Protein 3LW6 (pdb70)

Sequence (241 aa):
GASVHKMALLVPFRDRFEELLQFVPHMTAFLKRQGVAHHIFVLNQVDRFRFNRASLINVGFQFASDVYDYIAMHDVD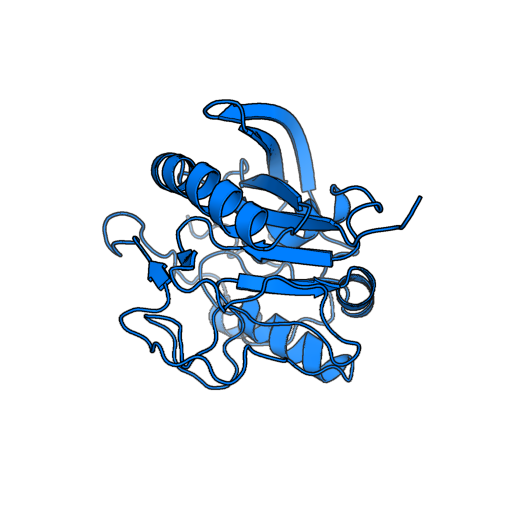LLPLNDNLLYEYPSSLGPLHIAGPKLHPKYHYDNFVGGILLVRREHFKQMNGMSNQYWGWGLEDDEFFVRIRDAGLQVTRPQNIKTGTNDTFSHIHNRYHRKRDTQKCFNQKEMTRKRDHKTGLDNVKYKILKVHEMLIDQVPVTILNILLDCDVNKTPWCDCS

Organism: Drosophila melanogaster (NCBI:txid7227)

Structure (mmCIF, N/CA/C/O backbone):
data_3LW6
#
_entry.id   3LW6
#
_cell.length_a   81.835
_cell.length_b   81.835
_cell.length_c   133.656
_cell.angle_alpha   90.00
_cell.angle_beta   90.00
_cell.angle_gamma   90.00
#
_symmetry.space_group_name_H-M   'P 43 21 2'
#
loop_
_entity.id
_entity.type
_entity.pdbx_description
1 polymer 'Beta-4-galactosyltransferase 7'
2 non-polymer "URIDINE-5'-DIPHOSPHATE"
3 non-polymer (4S)-2-METHYL-2,4-PENTANEDIOL
4 non-polymer 'MANGANESE (II) ION'
5 water water
#
loop_
_atom_site.group_PDB
_atom_site.id
_atom_site.type_symbol
_atom_site.label_atom_id
_atom_site.label_alt_id
_atom_site.label_comp_id
_atom_site.label_asym_id
_atom_site.label_entity_id
_atom_site.label_seq_id
_atom_site.pdbx_PDB_ins_code
_atom_site.Cartn_x
_atom_site.Cartn_y
_atom_site.Cartn_z
_atom_site.occupancy
_atom_site.B_iso_or_equiv
_atom_site.auth_seq_id
_atom_site.auth_comp_id
_atom_site.auth_asym_id
_atom_site.auth_atom_id
_atom_site.pdbx_PDB_model_num
ATOM 1 N N . GLY A 1 47 ? -8.998 3.064 25.143 1.00 51.80 71 GLY A N 1
ATOM 2 C CA . GLY A 1 47 ? -8.682 4.110 24.088 1.00 51.33 71 GLY A CA 1
ATOM 3 C C . GLY A 1 47 ? -7.827 5.259 24.648 1.00 50.99 71 GLY A C 1
ATOM 4 O O . GLY A 1 47 ? -8.146 6.449 24.451 1.00 50.62 71 GLY A O 1
ATOM 5 N N . ALA A 1 48 ? -6.753 4.907 25.367 1.00 49.76 72 ALA A N 1
ATOM 6 C CA . ALA A 1 48 ? -5.893 5.885 26.062 1.00 49.32 72 ALA A CA 1
ATOM 7 C C . ALA A 1 48 ? -5.329 6.973 25.112 1.00 48.62 72 ALA A C 1
ATOM 8 O O . ALA A 1 48 ? -4.976 6.659 23.977 1.00 47.67 72 ALA A O 1
ATOM 10 N N . SER A 1 49 ? -5.286 8.233 25.569 1.00 47.63 73 SER A N 1
ATOM 11 C CA . SER A 1 49 ? -4.603 9.331 24.837 1.00 45.62 73 SER A CA 1
ATOM 12 C C . SER A 1 49 ? -3.073 9.229 25.029 1.00 44.77 73 SER A C 1
ATOM 13 O O . SER A 1 49 ? -2.608 8.826 26.104 1.00 44.34 73 SER A O 1
ATOM 16 N N . VAL A 1 50 ? -2.287 9.630 24.025 1.00 42.30 74 VAL A N 1
ATOM 17 C CA . VAL A 1 50 ? -0.831 9.668 24.177 1.00 41.57 74 VAL A CA 1
ATOM 18 C C . VAL A 1 50 ? -0.370 11.066 23.711 1.00 38.49 74 VAL A C 1
ATOM 19 O O . VAL A 1 50 ? -1.019 11.670 22.860 1.00 38.58 74 VAL A O 1
ATOM 23 N N . HIS A 1 51 ? 0.687 11.596 24.315 1.00 35.32 75 HIS A N 1
ATOM 24 C CA . HIS A 1 51 ? 1.304 12.864 23.842 1.00 32.93 75 HIS A CA 1
ATOM 25 C C . HIS A 1 51 ? 1.899 12.656 22.452 1.00 31.83 75 HIS A C 1
ATOM 26 O O . HIS A 1 51 ? 2.265 11.502 22.108 1.00 32.62 75 HIS A O 1
ATOM 33 N N . LYS A 1 52 ? 1.955 13.730 21.646 1.00 29.67 76 LYS A N 1
ATOM 34 C CA . LYS A 1 52 ? 2.432 13.573 20.261 1.00 29.45 76 LYS A CA 1
ATOM 35 C C . LYS A 1 52 ? 3.347 14.794 20.016 1.00 28.07 76 LYS A C 1
ATOM 36 O O . LYS A 1 52 ? 2.967 15.894 20.278 1.00 27.95 76 LYS A O 1
ATOM 42 N N . MET A 1 53 ? 4.517 14.548 19.451 1.00 26.84 77 MET A N 1
ATOM 43 C CA . MET A 1 53 ? 5.562 15.557 19.374 1.00 25.79 77 MET A CA 1
ATOM 44 C C . MET A 1 53 ? 5.754 15.968 17.936 1.00 25.72 77 MET A C 1
ATOM 45 O O . MET A 1 53 ? 6.047 15.104 17.079 1.00 25.37 77 MET A O 1
ATOM 50 N N . ALA A 1 54 ? 5.674 17.275 17.665 1.00 25.49 78 ALA A N 1
ATOM 51 C CA . ALA A 1 54 ? 5.983 17.774 16.322 1.00 26.06 78 ALA A CA 1
ATOM 52 C C . ALA A 1 54 ? 7.480 18.115 16.356 1.00 25.02 78 ALA A C 1
ATOM 53 O O . ALA A 1 54 ? 7.919 18.996 17.080 1.00 23.76 78 ALA A O 1
ATOM 55 N N . LEU A 1 55 ? 8.254 17.350 15.599 1.00 24.46 79 LEU A N 1
ATOM 56 C CA . LEU A 1 55 ? 9.698 17.541 15.543 1.00 26.12 79 LEU A CA 1
ATOM 57 C C . LEU A 1 55 ? 9.941 18.616 14.453 1.00 24.95 79 LEU A C 1
ATOM 58 O O . LEU A 1 55 ? 9.717 18.360 13.275 1.00 26.80 79 LEU A O 1
ATOM 63 N N . LEU A 1 56 ? 10.314 19.828 14.851 1.00 23.41 80 LEU A N 1
ATOM 64 C CA . LEU A 1 56 ? 10.403 20.965 13.953 1.00 24.01 80 LEU A CA 1
ATOM 65 C C . LEU A 1 56 ? 11.884 21.163 13.585 1.00 24.69 80 LEU A C 1
ATOM 66 O O . LEU A 1 56 ? 12.662 21.578 14.443 1.00 26.51 80 LEU A O 1
ATOM 71 N N . VAL A 1 57 ? 12.217 20.958 12.303 1.00 24.43 81 VAL A N 1
ATOM 72 C CA . VAL A 1 57 ? 13.616 20.922 11.889 1.00 23.74 81 VAL A CA 1
ATOM 73 C C . VAL A 1 57 ? 13.878 22.092 10.935 1.00 23.76 81 VAL A C 1
ATOM 74 O O . VAL A 1 57 ? 13.511 22.047 9.760 1.00 23.47 81 VAL A O 1
ATOM 78 N N . PRO A 1 58 ? 14.501 23.144 11.432 1.00 24.01 82 PRO A N 1
ATOM 79 C CA . PRO A 1 58 ? 14.906 24.286 10.594 1.00 25.00 82 PRO A CA 1
ATOM 80 C C . PRO A 1 58 ? 15.860 23.781 9.525 1.00 24.39 82 PRO A C 1
ATOM 81 O O . PRO A 1 58 ? 16.699 22.903 9.809 1.00 23.02 82 PRO A O 1
ATOM 85 N N . PHE A 1 59 ? 15.655 24.226 8.271 1.00 24.02 83 PHE A N 1
ATOM 86 C CA . PHE A 1 59 ? 16.327 23.554 7.153 1.00 22.28 83 PHE A CA 1
ATOM 87 C C . PHE A 1 59 ? 16.584 24.475 5.989 1.00 24.74 83 PHE A C 1
ATOM 88 O O . PHE A 1 59 ? 15.649 25.138 5.499 1.00 23.64 83 PHE A O 1
ATOM 96 N N . ARG A 1 60 ? 17.835 24.460 5.514 1.00 23.28 84 ARG A N 1
ATOM 97 C CA . ARG A 1 60 ? 18.141 24.991 4.187 1.00 23.71 84 ARG A CA 1
ATOM 98 C C . ARG A 1 60 ? 19.493 24.375 3.800 1.00 23.74 84 ARG A C 1
ATOM 99 O O . ARG A 1 60 ? 20.499 24.496 4.576 1.00 23.32 84 ARG A O 1
ATOM 107 N N . ASP A 1 61 ? 19.490 23.770 2.618 1.00 23.88 85 ASP A N 1
ATOM 108 C CA . ASP A 1 61 ? 20.716 23.109 2.077 1.00 26.17 85 ASP A CA 1
ATOM 109 C C . ASP A 1 61 ? 21.385 22.093 3.069 1.00 25.57 85 ASP A C 1
ATOM 110 O O . ASP A 1 61 ? 22.590 22.183 3.310 1.00 24.41 85 ASP A O 1
ATOM 115 N N . ARG A 1 62 ? 20.624 21.147 3.611 1.00 25.88 86 ARG A N 1
ATOM 116 C CA . ARG A 1 62 ? 21.156 20.179 4.579 1.00 25.12 86 ARG A CA 1
ATOM 117 C C . ARG A 1 62 ? 20.626 18.813 4.210 1.00 24.46 86 ARG A C 1
ATOM 118 O O . ARG A 1 62 ? 20.366 17.965 5.067 1.00 25.27 86 ARG A O 1
ATOM 126 N N . PHE A 1 63 ? 20.482 18.557 2.908 1.00 27.39 87 PHE A N 1
ATOM 127 C CA . PHE A 1 63 ? 19.865 17.299 2.515 1.00 27.51 87 PHE A CA 1
ATOM 128 C C . PHE A 1 63 ? 20.692 16.109 3.003 1.00 26.73 87 PHE A C 1
ATOM 129 O O . PHE A 1 63 ? 20.127 15.141 3.527 1.00 26.29 87 PHE A O 1
ATOM 137 N N . GLU A 1 64 ? 22.016 16.135 2.807 1.00 27.57 88 GLU A N 1
ATOM 138 C CA . GLU A 1 64 ? 22.838 15.026 3.300 1.00 28.75 88 GLU A CA 1
ATOM 139 C C . GLU A 1 64 ? 22.650 14.725 4.809 1.00 27.79 88 GLU A C 1
ATOM 140 O O . GLU A 1 64 ? 22.543 13.546 5.220 1.00 27.06 88 GLU A O 1
ATOM 146 N N . GLU A 1 65 ? 22.606 15.796 5.623 1.00 26.23 89 GLU A N 1
ATOM 147 C CA . GLU A 1 65 ? 22.293 15.707 7.060 1.00 25.60 89 GLU A CA 1
ATOM 148 C C . GLU A 1 65 ? 20.925 15.119 7.275 1.00 25.13 89 GLU A C 1
ATOM 149 O O . GLU A 1 65 ? 20.755 14.277 8.180 1.00 24.25 89 GLU A O 1
ATOM 155 N N . LEU A 1 66 ? 19.935 15.605 6.507 1.00 24.67 90 LEU A N 1
ATOM 156 C CA . LEU A 1 66 ? 18.565 15.085 6.628 1.00 25.36 90 LEU A CA 1
ATOM 157 C C . LEU A 1 66 ? 18.452 13.585 6.424 1.00 26.68 90 LEU A C 1
ATOM 158 O O . LEU A 1 66 ? 17.695 12.893 7.126 1.00 25.23 90 LEU A O 1
ATOM 163 N N . LEU A 1 67 ? 19.216 13.050 5.471 1.00 25.14 91 LEU A N 1
ATOM 164 C CA . LEU A 1 67 ? 19.181 11.616 5.214 1.00 27.63 91 LEU A CA 1
ATOM 165 C C . LEU A 1 67 ? 19.712 10.779 6.368 1.00 27.64 91 LEU A C 1
ATOM 166 O O . LEU A 1 67 ? 19.333 9.624 6.510 1.00 29.28 91 LEU A O 1
ATOM 171 N N . GLN A 1 68 ? 20.596 11.352 7.164 1.00 27.60 92 GLN A N 1
ATOM 172 C CA . GLN A 1 68 ? 21.063 10.699 8.382 1.00 28.11 92 GLN A CA 1
ATOM 173 C C . GLN A 1 68 ? 20.083 10.921 9.502 1.00 27.08 92 GLN A C 1
ATOM 174 O O . GLN A 1 68 ? 19.813 10.017 10.309 1.00 26.01 92 GLN A O 1
ATOM 180 N N . PHE A 1 69 ? 19.584 12.148 9.560 1.00 25.77 93 PHE A N 1
ATOM 181 C CA . PHE A 1 69 ? 18.625 12.519 10.657 1.00 26.51 93 PHE A CA 1
ATOM 182 C C . PHE A 1 69 ? 17.385 11.655 10.713 1.00 26.69 93 PHE A C 1
ATOM 183 O O . PHE A 1 69 ? 17.011 11.162 11.803 1.00 27.79 93 PHE A O 1
ATOM 191 N N . VAL A 1 70 ? 16.684 11.492 9.589 1.00 25.61 94 VAL A N 1
ATOM 192 C CA . VAL A 1 70 ? 15.385 10.826 9.614 1.00 27.06 94 VAL A CA 1
ATOM 193 C C . VAL A 1 70 ? 15.406 9.380 10.147 1.00 27.90 94 VAL A C 1
ATOM 194 O O . VAL A 1 70 ? 14.687 9.064 11.119 1.00 26.94 94 VAL A O 1
ATOM 198 N N . PRO A 1 71 ? 16.305 8.531 9.601 1.00 27.42 95 PRO A N 1
ATOM 199 C CA . PRO A 1 71 ? 16.315 7.156 10.161 1.00 28.53 95 PRO A CA 1
ATOM 200 C C . PRO A 1 71 ? 16.821 7.134 11.572 1.00 27.98 95 PRO A C 1
ATOM 201 O O . PRO A 1 71 ? 16.336 6.302 12.348 1.00 29.19 95 PRO A O 1
ATOM 205 N N . HIS A 1 72 ? 17.783 7.987 11.917 1.00 27.70 96 HIS A N 1
ATOM 206 C CA . HIS A 1 72 ? 18.334 7.958 13.257 1.00 27.90 96 HIS A CA 1
ATOM 207 C C . HIS A 1 72 ? 17.222 8.301 14.283 1.00 28.25 96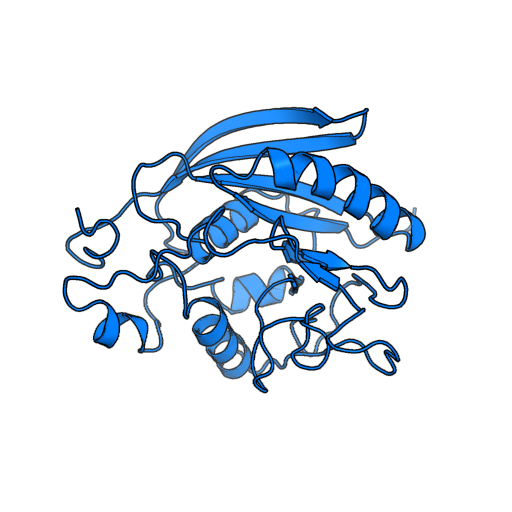 HIS A C 1
ATOM 208 O O . HIS A 1 72 ? 17.009 7.579 15.294 1.00 29.24 96 HIS A O 1
ATOM 215 N N . MET A 1 73 ? 16.560 9.436 14.050 1.00 26.68 97 MET A N 1
ATOM 216 C CA . MET A 1 73 ? 15.536 9.906 14.998 1.00 26.04 97 MET A CA 1
ATOM 217 C C . MET A 1 73 ? 14.341 9.016 15.055 1.00 27.00 97 MET A C 1
ATOM 218 O O . MET A 1 73 ? 13.777 8.859 16.150 1.00 27.71 97 MET A O 1
ATOM 223 N N . THR A 1 74 ? 13.939 8.454 13.908 1.00 26.63 98 THR A N 1
ATOM 224 C CA . THR A 1 74 ? 12.765 7.572 13.874 1.00 28.66 98 THR A CA 1
ATOM 225 C C . THR A 1 74 ? 13.044 6.351 14.773 1.00 29.18 98 THR A C 1
ATOM 226 O O . THR A 1 74 ? 12.194 5.961 15.612 1.00 29.65 98 THR A O 1
ATOM 230 N N . ALA A 1 75 ? 14.221 5.747 14.613 1.00 29.80 99 ALA A N 1
ATOM 231 C CA . ALA A 1 75 ? 14.569 4.542 15.432 1.00 31.10 99 ALA A CA 1
ATOM 232 C C . ALA A 1 75 ? 14.712 4.901 16.901 1.00 32.36 99 ALA A C 1
ATOM 233 O O . ALA A 1 75 ? 14.210 4.177 17.780 1.00 33.17 99 ALA A O 1
ATOM 235 N N . PHE A 1 76 ? 15.398 6.000 17.181 1.00 30.16 100 PHE A N 1
ATOM 236 C CA . PHE A 1 76 ? 15.665 6.456 18.556 1.00 29.59 100 PHE A CA 1
ATOM 237 C C . PHE A 1 76 ? 14.342 6.710 19.300 1.00 29.34 100 PHE A C 1
ATOM 238 O O . PHE A 1 76 ? 14.163 6.314 20.459 1.00 29.45 100 PHE A O 1
ATOM 246 N N . LEU A 1 77 ? 13.432 7.414 18.642 1.00 28.86 101 LEU A N 1
ATOM 247 C CA . LEU A 1 77 ? 12.148 7.761 19.290 1.00 27.63 101 LEU A CA 1
ATOM 248 C C . LEU A 1 77 ? 11.247 6.534 19.415 1.00 29.65 101 LEU A C 1
ATOM 249 O O . LEU A 1 77 ? 10.535 6.387 20.404 1.00 29.27 101 LEU A O 1
ATOM 254 N N . LYS A 1 78 ? 11.293 5.639 18.431 1.00 31.58 102 LYS A N 1
ATOM 255 C CA . LYS A 1 78 ? 10.474 4.427 18.497 1.00 34.22 102 LYS A CA 1
ATOM 256 C C . LYS A 1 78 ? 10.871 3.602 19.696 1.00 34.32 102 LYS A C 1
ATOM 257 O O . LYS A 1 78 ? 9.973 2.999 20.341 1.00 34.61 102 LYS A O 1
ATOM 263 N N . ARG A 1 79 ? 12.165 3.552 20.004 1.00 33.72 103 ARG A N 1
ATOM 264 C CA . ARG A 1 79 ? 12.645 2.792 21.156 1.00 35.52 103 ARG A CA 1
ATOM 265 C C . ARG A 1 79 ? 12.092 3.297 22.493 1.00 37.33 103 ARG A C 1
ATOM 266 O O . ARG A 1 79 ? 11.962 2.520 23.473 1.00 35.68 103 ARG A O 1
ATOM 274 N N . GLN A 1 80 ? 11.808 4.599 22.560 1.00 35.05 104 GLN A N 1
ATOM 275 C CA . GLN A 1 80 ? 11.242 5.113 23.799 1.00 35.47 104 GLN A CA 1
ATOM 276 C C . GLN A 1 80 ? 9.743 5.372 23.697 1.00 34.26 104 GLN A C 1
ATOM 277 O O . GLN A 1 80 ? 9.156 5.938 24.602 1.00 35.65 104 GLN A O 1
ATOM 283 N N . GLY A 1 81 ? 9.130 4.966 22.606 1.00 33.43 105 GLY A N 1
ATOM 284 C CA . GLY A 1 81 ? 7.661 4.946 22.466 1.00 34.68 105 GLY A CA 1
ATOM 285 C C . GLY A 1 81 ? 7.083 6.333 22.251 1.00 33.76 105 GLY A C 1
ATOM 286 O O . GLY A 1 81 ? 5.917 6.600 22.577 1.00 33.85 105 GLY A O 1
ATOM 287 N N . VAL A 1 82 ? 7.898 7.253 21.732 1.00 31.10 106 VAL A N 1
ATOM 288 C CA . VAL A 1 82 ? 7.417 8.644 21.535 1.00 30.46 106 VAL A CA 1
ATOM 289 C C . VAL A 1 82 ? 6.762 8.797 20.169 1.00 30.79 106 VAL A C 1
ATOM 290 O O . VAL A 1 82 ? 7.411 8.606 19.105 1.00 30.22 106 VAL A O 1
ATOM 294 N N . ALA A 1 83 ? 5.490 9.170 20.176 1.00 28.71 107 ALA A N 1
ATOM 295 C CA . ALA A 1 83 ? 4.747 9.301 18.956 1.00 29.34 107 ALA A CA 1
ATOM 296 C C . ALA A 1 83 ? 5.101 10.705 18.421 1.00 29.15 107 ALA A C 1
ATOM 297 O O . ALA A 1 83 ? 5.192 11.636 19.208 1.00 27.67 107 ALA A O 1
ATOM 299 N N . HIS A 1 84 ? 5.332 10.851 17.109 1.00 27.22 108 HIS A N 1
ATOM 300 C CA . HIS A 1 84 ? 5.881 12.110 16.636 1.00 27.33 108 HIS A CA 1
ATOM 301 C C . HIS A 1 84 ? 5.775 12.144 15.105 1.00 27.65 108 HIS A C 1
ATOM 302 O O . HIS A 1 84 ? 5.458 11.120 14.448 1.00 27.09 108 HIS A O 1
ATOM 309 N N . HIS A 1 85 ? 6.063 13.306 14.546 1.00 26.58 109 HIS A N 1
ATOM 310 C CA . HIS A 1 85 ? 6.166 13.446 13.106 1.00 25.21 109 HIS A CA 1
ATOM 311 C C . HIS A 1 85 ? 7.211 14.517 12.830 1.00 25.28 109 HIS A C 1
ATOM 312 O O . HIS A 1 85 ? 7.285 15.515 13.540 1.00 24.72 109 HIS A O 1
ATOM 319 N N . ILE A 1 86 ? 8.023 14.292 11.792 1.00 25.29 110 ILE A N 1
ATOM 320 C CA . ILE A 1 86 ? 9.076 15.254 11.423 1.00 23.83 110 ILE A CA 1
ATOM 321 C C . ILE A 1 86 ? 8.589 16.246 10.357 1.00 23.96 110 ILE A C 1
ATOM 322 O O . ILE A 1 86 ? 8.052 15.841 9.274 1.00 24.54 110 ILE A O 1
ATOM 327 N N . PHE A 1 87 ? 8.721 17.545 10.670 1.00 23.77 111 PHE A N 1
ATOM 328 C CA . PHE A 1 87 ? 8.413 18.645 9.748 1.00 22.24 111 PHE A CA 1
ATOM 329 C C . PHE A 1 87 ? 9.695 19.372 9.420 1.00 23.34 111 PHE A C 1
ATOM 330 O O . PHE A 1 87 ? 10.348 19.989 10.311 1.00 23.39 111 PHE A O 1
ATOM 338 N N . VAL A 1 88 ? 10.084 19.257 8.162 1.00 23.43 112 VAL A N 1
ATOM 339 C CA . VAL A 1 88 ? 11.271 19.951 7.668 1.00 23.20 112 VAL A CA 1
ATOM 340 C C . VAL A 1 88 ? 10.863 21.332 7.206 1.00 22.92 112 VAL A C 1
ATOM 341 O O . VAL A 1 88 ? 9.938 21.507 6.376 1.00 23.12 112 VAL A O 1
ATOM 345 N N . LEU A 1 89 ? 11.506 22.349 7.793 1.00 23.36 113 LEU A N 1
ATOM 346 C CA . LEU A 1 89 ? 11.024 23.716 7.636 1.00 22.37 113 LEU A CA 1
ATOM 347 C C . LEU A 1 89 ? 12.009 24.382 6.672 1.00 24.02 113 LEU A C 1
ATOM 348 O O . LEU A 1 89 ? 12.988 24.959 7.068 1.00 23.94 113 LEU A O 1
ATOM 353 N N . ASN A 1 90 ? 11.702 24.277 5.394 1.00 23.40 114 ASN A N 1
ATOM 354 C CA . ASN A 1 90 ? 12.717 24.527 4.320 1.00 23.99 114 ASN A CA 1
ATOM 355 C C . ASN A 1 90 ? 12.588 25.974 3.932 1.00 24.39 114 ASN A C 1
ATOM 356 O O . ASN A 1 90 ? 11.542 26.408 3.317 1.00 25.35 114 ASN A O 1
ATOM 361 N N . GLN A 1 91 ? 13.588 26.778 4.270 1.00 23.58 115 GLN A N 1
ATOM 362 C CA . GLN A 1 91 ? 13.523 28.231 3.998 1.00 24.41 115 GLN A CA 1
ATOM 363 C C . GLN A 1 91 ? 13.837 28.513 2.528 1.00 25.28 115 GLN A C 1
ATOM 364 O O . GLN A 1 91 ? 15.016 28.301 2.100 1.00 24.54 115 GLN A O 1
ATOM 370 N N . VAL A 1 92 ? 12.817 28.916 1.756 1.00 24.40 116 VAL A N 1
ATOM 371 C CA . VAL A 1 92 ? 13.053 29.054 0.278 1.00 25.16 116 VAL A CA 1
ATOM 372 C C . VAL A 1 92 ? 13.099 30.488 -0.198 1.00 26.89 116 VAL A C 1
ATOM 373 O O . VAL A 1 92 ? 13.351 30.729 -1.378 1.00 25.93 116 VAL A O 1
ATOM 377 N N . ASP A 1 93 ? 12.890 31.482 0.689 1.00 25.48 117 ASP A N 1
ATOM 378 C CA . ASP A 1 93 ? 13.233 32.844 0.307 1.00 26.86 117 ASP A CA 1
ATOM 379 C C . ASP A 1 93 ? 14.752 32.948 0.168 1.00 28.53 117 ASP A C 1
ATOM 380 O O . ASP A 1 93 ? 15.499 32.000 0.510 1.00 28.70 117 ASP A O 1
ATOM 385 N N . ARG A 1 94 ? 15.214 34.115 -0.269 1.00 28.31 118 ARG A N 1
ATOM 386 C CA . ARG A 1 94 ? 16.608 34.326 -0.452 1.00 29.81 118 ARG A CA 1
ATOM 387 C C . ARG A 1 94 ? 17.231 35.109 0.661 1.00 28.42 118 ARG A C 1
ATOM 388 O O . ARG A 1 94 ? 18.373 35.488 0.554 1.00 28.98 118 ARG A O 1
ATOM 396 N N . PHE A 1 95 ? 16.529 35.311 1.768 1.00 25.69 119 PHE A N 1
ATOM 397 C CA . PHE A 1 95 ? 17.170 36.032 2.875 1.00 25.43 119 PHE A CA 1
ATOM 398 C C . PHE A 1 95 ? 18.068 35.117 3.700 1.00 25.06 119 PHE A C 1
ATOM 399 O O . PHE A 1 95 ? 18.054 33.916 3.480 1.00 25.31 119 PHE A O 1
ATOM 407 N N . ARG A 1 96 ? 18.813 35.710 4.625 1.00 23.47 120 ARG A N 1
ATOM 408 C CA . ARG A 1 96 ? 19.637 34.918 5.566 1.00 24.06 120 ARG A CA 1
ATOM 409 C C . ARG A 1 96 ? 18.799 33.944 6.371 1.00 24.39 120 ARG A C 1
ATOM 410 O O . ARG A 1 96 ? 17.594 34.162 6.617 1.00 25.03 120 ARG A O 1
ATOM 418 N N . PHE A 1 97 ? 19.459 32.889 6.835 1.00 22.74 121 PHE A N 1
ATOM 419 C CA . PHE A 1 97 ? 18.742 31.833 7.502 1.00 22.03 121 PHE A CA 1
ATOM 420 C C . PHE A 1 97 ? 18.149 32.337 8.840 1.00 22.26 121 PHE A C 1
ATOM 421 O O . PHE A 1 97 ? 18.877 32.910 9.671 1.00 23.41 121 PHE A O 1
ATOM 429 N N . ASN A 1 98 ? 16.864 32.053 9.076 1.00 22.00 122 ASN A N 1
ATOM 430 C CA . ASN A 1 98 ? 16.207 32.562 10.291 1.00 21.35 122 ASN A CA 1
ATOM 431 C C . ASN A 1 98 ? 15.564 31.372 10.997 1.00 22.69 122 ASN A C 1
ATOM 432 O O . ASN A 1 98 ? 14.392 31.033 10.798 1.00 21.93 122 ASN A O 1
ATOM 437 N N . ARG A 1 99 ? 16.371 30.679 11.785 1.00 21.87 123 ARG A N 1
ATOM 438 C CA . ARG A 1 99 ? 15.928 29.517 12.514 1.00 21.71 123 ARG A CA 1
ATOM 439 C C . ARG A 1 99 ? 14.656 29.772 13.333 1.00 21.43 123 ARG A C 1
ATOM 440 O O . ARG A 1 99 ? 13.709 28.936 13.300 1.00 22.05 123 ARG A O 1
ATOM 448 N N . ALA A 1 100 ? 14.654 30.851 14.075 1.00 20.72 124 ALA A N 1
ATOM 449 C CA . ALA A 1 100 ? 13.493 31.151 15.002 1.00 23.30 124 ALA A CA 1
ATOM 450 C C . ALA A 1 100 ? 12.188 31.385 14.254 1.00 22.55 124 ALA A C 1
ATOM 451 O O . ALA A 1 100 ? 11.142 30.847 14.633 1.00 22.57 124 ALA A O 1
ATOM 453 N N . SER A 1 101 ? 12.207 32.165 13.168 1.00 22.07 125 SER A N 1
ATOM 454 C CA . SER A 1 101 ? 10.964 32.355 12.425 1.00 21.56 125 SER A CA 1
ATOM 455 C C . SER A 1 101 ? 10.477 31.081 11.749 1.00 20.27 125 SER A C 1
ATOM 456 O O . SER A 1 101 ? 9.257 30.865 11.679 1.00 23.63 125 SER A O 1
ATOM 459 N N . LEU A 1 102 ? 11.399 30.202 11.254 1.00 21.05 126 LEU A N 1
ATOM 460 C CA . LEU A 1 102 ? 10.991 28.950 10.709 1.00 21.96 126 LEU A CA 1
ATOM 461 C C . LEU A 1 102 ? 10.255 28.137 11.777 1.00 20.96 126 LEU A C 1
ATOM 462 O O . LEU A 1 102 ? 9.235 27.452 11.489 1.00 21.54 126 LEU A O 1
ATOM 467 N N . ILE A 1 103 ? 10.800 28.170 12.990 1.00 21.75 127 ILE A N 1
ATOM 468 C CA . ILE A 1 103 ? 10.164 27.383 14.080 1.00 22.49 127 ILE A CA 1
ATOM 469 C C . ILE A 1 103 ? 8.763 27.964 14.357 1.00 22.58 127 ILE A C 1
ATOM 470 O O . ILE A 1 103 ? 7.814 27.202 14.500 1.00 22.33 127 ILE A O 1
ATOM 475 N N . ASN A 1 104 ? 8.630 29.294 14.399 1.00 23.57 128 ASN A N 1
ATOM 476 C CA . ASN A 1 104 ? 7.259 29.887 14.521 1.00 23.47 128 ASN A CA 1
ATOM 477 C C . ASN A 1 104 ? 6.312 29.367 13.429 1.00 24.71 128 ASN A C 1
ATOM 478 O O . ASN A 1 104 ? 5.192 28.968 13.727 1.00 24.68 128 ASN A O 1
ATOM 483 N N . VAL A 1 105 ? 6.805 29.303 12.164 1.00 22.42 129 VAL A N 1
ATOM 484 C CA . VAL A 1 105 ? 5.943 28.883 11.049 1.00 23.21 129 VAL A CA 1
ATOM 485 C C . VAL A 1 105 ? 5.565 27.421 11.237 1.00 23.13 129 VAL A C 1
ATOM 486 O O . VAL A 1 105 ? 4.407 27.066 11.067 1.00 23.06 129 VAL A O 1
ATOM 490 N N . GLY A 1 106 ? 6.542 26.575 11.568 1.00 22.75 130 GLY A N 1
ATOM 491 C CA . GLY A 1 106 ? 6.331 25.172 11.866 1.00 23.96 130 GLY A CA 1
ATOM 492 C C . GLY A 1 106 ? 5.293 24.951 12.942 1.00 24.86 130 GLY A C 1
ATOM 493 O O . GLY A 1 106 ? 4.442 24.078 12.790 1.00 25.28 130 GLY A O 1
ATOM 494 N N . PHE A 1 107 ? 5.397 25.747 14.006 1.00 23.40 131 PHE A N 1
ATOM 495 C CA . PHE A 1 107 ? 4.420 25.649 15.080 1.00 24.61 131 PHE A CA 1
ATOM 496 C C . PHE A 1 107 ? 2.973 25.959 14.590 1.00 25.25 131 PHE A C 1
ATOM 497 O O . PHE A 1 107 ? 2.007 25.205 14.933 1.00 26.01 131 PHE A O 1
ATOM 505 N N . GLN A 1 108 ? 2.843 27.031 13.820 1.00 25.61 132 GLN A N 1
ATOM 506 C CA . GLN A 1 108 ? 1.545 27.395 13.228 1.00 27.49 132 GLN A CA 1
ATOM 507 C C . GLN A 1 108 ? 0.991 26.303 12.361 1.00 27.85 132 GLN A C 1
ATOM 508 O O . GLN A 1 108 ? -0.201 26.018 12.422 1.00 26.00 132 GLN A O 1
ATOM 514 N N . PHE A 1 109 ? 1.838 25.732 11.502 1.00 26.37 133 PHE A N 1
ATOM 515 C CA . PHE A 1 109 ? 1.369 24.704 10.592 1.00 26.62 133 PHE A CA 1
ATOM 516 C C . PHE A 1 109 ? 0.950 23.429 11.287 1.00 27.11 133 PHE A C 1
ATOM 517 O O . PHE A 1 109 ? -0.095 22.839 10.921 1.00 25.26 133 PHE A O 1
ATOM 525 N N . ALA A 1 110 ? 1.759 22.953 12.238 1.00 26.95 134 ALA A N 1
ATOM 526 C CA . ALA A 1 110 ? 1.508 21.650 12.853 1.00 29.05 134 ALA A CA 1
ATOM 527 C C . ALA A 1 110 ? 0.097 21.588 13.506 1.00 31.06 134 ALA A C 1
ATOM 528 O O . ALA A 1 110 ? -0.327 22.532 14.169 1.00 30.67 134 ALA A O 1
ATOM 530 N N . SER A 1 111 ? -0.565 20.449 13.321 1.00 32.72 135 SER A N 1
ATOM 531 C CA . SER A 1 111 ? -1.947 20.254 13.826 1.00 35.15 135 SER A CA 1
ATOM 532 C C . SER A 1 111 ? -1.949 20.325 15.370 1.00 34.78 135 SER A C 1
ATOM 533 O O . SER A 1 111 ? -0.915 20.046 16.026 1.00 31.25 135 SER A O 1
ATOM 536 N N . ASP A 1 112 ? -3.106 20.730 15.922 1.00 34.59 136 ASP A N 1
ATOM 537 C CA . ASP A 1 112 ? -3.287 20.836 17.366 1.00 36.81 136 ASP A CA 1
ATOM 538 C C . ASP A 1 112 ? -3.120 19.462 18.025 1.00 34.75 136 ASP A C 1
ATOM 539 O O . ASP A 1 112 ? -2.942 19.375 19.240 1.00 35.42 136 ASP A O 1
ATOM 544 N N . VAL A 1 113 ? -3.145 18.371 17.249 1.00 32.84 137 VAL A N 1
ATOM 545 C CA . VAL A 1 113 ? -2.957 17.049 17.847 1.00 33.32 137 VAL A CA 1
ATOM 546 C C . VAL A 1 113 ? -1.560 16.914 18.498 1.00 32.10 137 VAL A C 1
ATOM 547 O O . VAL A 1 113 ? -1.339 16.124 19.437 1.00 31.85 137 VAL A O 1
ATOM 551 N N . TYR A 1 114 ? -0.592 17.702 18.001 1.00 29.32 138 TYR A N 1
ATOM 552 C CA . TYR A 1 114 ? 0.743 17.668 18.563 1.00 28.17 138 TYR A CA 1
ATOM 553 C C . TYR A 1 114 ? 0.730 18.605 19.758 1.00 27.76 138 TYR A C 1
ATOM 554 O O . TYR A 1 114 ? 0.557 19.802 19.585 1.00 29.69 138 TYR A O 1
ATOM 563 N N . ASP A 1 115 ? 0.875 18.040 20.954 1.00 28.40 139 ASP A N 1
ATOM 564 C CA . ASP A 1 115 ? 0.741 18.842 22.178 1.00 27.54 139 ASP A CA 1
ATOM 565 C C . ASP A 1 115 ? 2.089 19.330 22.686 1.00 25.18 139 ASP A C 1
ATOM 566 O O . ASP A 1 115 ? 2.166 20.085 23.658 1.00 25.08 139 ASP A O 1
ATOM 571 N N . TYR A 1 116 ? 3.158 18.954 21.997 1.00 24.08 140 TYR A N 1
ATOM 572 C CA . TYR A 1 116 ? 4.448 19.623 22.330 1.00 23.21 140 TYR A CA 1
ATOM 573 C C . TYR A 1 116 ? 5.330 19.552 21.068 1.00 23.40 140 TYR A C 1
ATOM 574 O O . TYR A 1 116 ? 5.065 18.737 20.171 1.00 25.39 140 TYR A O 1
ATOM 583 N N . ILE A 1 117 ? 6.236 20.487 20.997 1.00 23.40 141 ILE A N 1
ATOM 584 C CA . ILE A 1 117 ? 7.181 20.578 19.887 1.00 24.13 141 ILE A CA 1
ATOM 585 C C . ILE A 1 117 ? 8.581 20.257 20.354 1.00 24.93 141 ILE A C 1
ATOM 586 O O . ILE A 1 117 ? 8.968 20.411 21.546 1.00 24.86 141 ILE A O 1
ATOM 591 N N . ALA A 1 118 ? 9.406 19.804 19.394 1.00 24.46 142 ALA A N 1
ATOM 592 C CA . ALA A 1 118 ? 10.826 19.712 19.636 1.00 23.70 142 ALA A CA 1
ATOM 593 C C . ALA A 1 118 ? 11.497 20.596 18.544 1.00 23.85 142 ALA A C 1
ATOM 594 O O . ALA A 1 118 ? 11.407 20.260 17.382 1.00 25.74 142 ALA A O 1
ATOM 596 N N . MET A 1 119 ? 12.101 21.706 18.930 1.00 22.55 143 MET A N 1
ATOM 597 C CA . MET A 1 119 ? 12.914 22.568 18.039 1.00 24.18 143 MET A CA 1
ATOM 598 C C . MET A 1 119 ? 14.168 21.758 17.856 1.00 24.17 143 MET A C 1
ATOM 599 O O . MET A 1 119 ? 14.866 21.562 18.849 1.00 25.47 143 MET A O 1
ATOM 604 N N . HIS A 1 120 ? 14.501 21.284 16.650 1.00 22.35 144 HIS A N 1
ATOM 605 C CA . HIS A 1 120 ? 15.553 20.276 16.602 1.00 22.04 144 HIS A CA 1
ATOM 606 C C . HIS A 1 120 ? 16.527 20.562 15.421 1.00 24.17 144 HIS A C 1
ATOM 607 O O . HIS A 1 120 ? 16.129 20.481 14.266 1.00 24.72 144 HIS A O 1
ATOM 614 N N . ASP A 1 121 ? 17.779 20.837 15.720 1.00 22.13 145 ASP A N 1
ATOM 615 C CA . ASP A 1 121 ? 18.774 20.955 14.643 1.00 23.63 145 ASP A CA 1
ATOM 616 C C . ASP A 1 121 ? 18.889 19.677 13.874 1.00 23.84 145 ASP A C 1
ATOM 617 O O . ASP A 1 121 ? 18.883 18.600 14.438 1.00 24.28 145 ASP A O 1
ATOM 622 N N . VAL A 1 122 ? 19.130 19.795 12.561 1.00 24.00 146 VAL A N 1
ATOM 623 C CA . VAL A 1 122 ? 19.109 18.575 11.709 1.00 24.15 146 VAL A CA 1
ATOM 624 C C . VAL A 1 122 ? 20.431 17.782 11.864 1.00 24.09 146 VAL A C 1
ATOM 625 O O . VAL A 1 122 ? 20.502 16.650 11.402 1.00 25.01 146 VAL A O 1
ATOM 629 N N . ASP A 1 123 ? 21.449 18.391 12.481 1.00 25.03 147 ASP A N 1
ATOM 630 C CA . ASP A 1 123 ? 22.812 17.812 12.461 1.00 25.91 147 ASP A CA 1
ATOM 631 C C . ASP A 1 123 ? 23.210 17.288 13.849 1.00 26.15 147 ASP A C 1
ATOM 632 O O . ASP A 1 123 ? 24.359 16.971 14.087 1.00 25.61 147 ASP A O 1
ATOM 637 N N . LEU A 1 124 ? 22.252 17.219 14.780 1.00 23.85 148 LEU A N 1
ATOM 638 C CA . LEU A 1 124 ? 22.634 16.939 16.165 1.00 24.75 148 LEU A CA 1
ATOM 639 C C . LEU A 1 124 ? 21.871 15.690 16.629 1.00 26.85 148 LEU A C 1
ATOM 640 O O . LEU A 1 124 ? 20.647 15.732 16.793 1.00 27.12 148 LEU A O 1
ATOM 645 N N . LEU A 1 125 ? 22.543 14.541 16.789 1.00 27.01 149 LEU A N 1
ATOM 646 C CA . LEU A 1 125 ? 21.795 13.265 16.930 1.00 26.95 149 LEU A CA 1
ATOM 647 C C . LEU A 1 125 ? 22.124 12.702 18.311 1.00 27.48 149 LEU A C 1
ATOM 648 O O . LEU A 1 125 ? 23.288 12.660 18.650 1.00 26.54 149 LEU A O 1
ATOM 653 N N . PRO A 1 126 ? 21.100 12.315 19.086 1.00 27.51 150 PRO A N 1
ATOM 654 C CA . PRO A 1 126 ? 21.322 11.805 20.449 1.00 28.59 150 PRO A CA 1
ATOM 655 C C . PRO A 1 126 ? 21.913 10.395 20.377 1.00 28.52 150 PRO A C 1
ATOM 656 O O . PRO A 1 126 ? 21.451 9.618 19.581 1.00 27.67 150 PRO A O 1
ATOM 660 N N . LEU A 1 127 ? 22.977 10.139 21.129 1.00 31.53 151 LEU A N 1
ATOM 661 C CA . LEU A 1 127 ? 23.608 8.805 21.179 1.00 33.24 151 LEU A CA 1
ATOM 662 C C . LEU A 1 127 ? 23.304 8.038 22.466 1.00 35.28 151 LEU A C 1
ATOM 663 O O . LEU A 1 127 ? 23.751 6.890 22.601 1.00 36.47 151 LEU A O 1
ATOM 668 N N . ASN A 1 128 ? 22.545 8.656 23.372 1.00 33.99 152 ASN A N 1
ATOM 669 C CA . ASN A 1 128 ? 22.256 8.090 24.694 1.00 34.63 152 ASN A CA 1
ATOM 670 C C . ASN A 1 128 ? 20.742 7.929 24.837 1.00 35.32 152 ASN A C 1
ATOM 671 O O . ASN A 1 128 ? 20.027 8.954 24.882 1.00 34.21 152 ASN A O 1
ATOM 676 N N . ASP A 1 129 ? 20.253 6.672 24.928 1.00 34.77 153 ASP A N 1
ATOM 677 C CA . ASP A 1 129 ? 18.813 6.394 25.100 1.00 35.22 153 ASP A CA 1
ATOM 678 C C . ASP A 1 129 ? 18.173 6.949 26.363 1.00 35.33 153 ASP A C 1
ATOM 679 O O . ASP A 1 129 ? 16.959 7.017 26.402 1.00 34.01 153 ASP A O 1
ATOM 684 N N . ASN A 1 130 ? 18.969 7.350 27.370 1.00 34.67 154 ASN A N 1
ATOM 685 C CA . ASN A 1 130 ? 18.413 7.966 28.584 1.00 36.13 154 ASN A CA 1
ATOM 686 C C . ASN A 1 130 ? 18.025 9.446 28.398 1.00 35.38 154 ASN A C 1
ATOM 687 O O . ASN A 1 130 ? 17.432 10.049 29.284 1.00 34.97 154 ASN A O 1
ATOM 692 N N . LEU A 1 131 ? 18.309 10.006 27.205 1.00 33.76 155 LEU A N 1
ATOM 693 C CA . LEU A 1 131 ? 17.786 11.324 26.822 1.00 32.84 155 LEU A CA 1
ATOM 694 C C . LEU A 1 131 ? 16.336 11.163 26.415 1.00 32.27 155 LEU A C 1
ATOM 695 O O . LEU A 1 131 ? 16.037 10.731 25.306 1.00 31.44 155 LEU A O 1
ATOM 700 N N . LEU A 1 132 ? 15.426 11.427 27.346 1.00 31.12 156 LEU A N 1
ATOM 701 C CA . LEU A 1 132 ? 14.036 11.118 27.089 1.00 28.80 156 LEU A CA 1
ATOM 702 C C . LEU A 1 132 ? 13.367 12.323 26.471 1.00 27.43 156 LEU A C 1
ATOM 703 O O . LEU A 1 132 ? 13.315 13.371 27.135 1.00 27.31 156 LEU A O 1
ATOM 708 N N . TYR A 1 133 ? 12.790 12.149 25.265 1.00 26.66 157 TYR A N 1
ATOM 709 C CA . TYR A 1 133 ? 12.046 13.216 24.559 1.00 25.96 157 TYR A CA 1
ATOM 710 C C . TYR A 1 133 ? 10.608 13.268 24.995 1.00 26.61 157 TYR A C 1
ATOM 711 O O . TYR A 1 133 ? 9.693 13.086 24.195 1.00 27.42 157 TYR A O 1
ATOM 720 N N . GLU A 1 134 ? 10.420 13.472 26.294 1.00 28.18 158 GLU A N 1
ATOM 721 C CA . GLU A 1 134 ? 9.103 13.264 26.864 1.00 28.70 158 GLU A CA 1
ATOM 722 C C . GLU A 1 134 ? 8.348 14.589 26.907 1.00 27.94 158 GLU A C 1
ATOM 723 O O . GLU A 1 134 ? 8.917 15.704 26.750 1.00 26.28 158 GLU A O 1
ATOM 729 N N . TYR A 1 135 ? 7.050 14.477 27.119 1.00 28.58 159 TYR A N 1
ATOM 730 C CA . TYR A 1 135 ? 6.210 15.659 27.307 1.00 27.87 159 TYR A CA 1
ATOM 731 C C . TYR A 1 135 ? 6.775 16.467 28.466 1.00 26.58 159 TYR A C 1
ATOM 732 O O . TYR A 1 135 ? 6.994 15.892 29.562 1.00 27.01 159 TYR A O 1
ATOM 741 N N . PRO A 1 136 ? 7.051 17.787 28.264 1.00 24.31 160 PRO A N 1
ATOM 742 C CA . PRO A 1 136 ? 7.678 18.562 29.362 1.00 25.47 160 PRO A CA 1
ATOM 743 C C . PRO A 1 136 ? 6.735 18.714 30.595 1.00 26.85 160 PRO A C 1
ATOM 744 O O . PRO A 1 136 ? 5.515 18.655 30.447 1.00 26.38 160 PRO A O 1
ATOM 748 N N . SER A 1 137 ? 7.315 18.862 31.755 1.00 27.25 161 SER A N 1
ATOM 749 C CA . SER A 1 137 ? 6.518 19.138 33.000 1.00 27.13 161 SER A CA 1
ATOM 750 C C . SER A 1 137 ? 5.915 20.548 33.044 1.00 26.40 161 SER A C 1
ATOM 751 O O . SER A 1 137 ? 6.200 21.393 32.187 1.00 26.04 161 SER A O 1
ATOM 754 N N . SER A 1 138 ? 5.151 20.872 34.104 1.00 24.08 162 SER A N 1
ATOM 755 C CA . SER A 1 138 ? 4.582 22.198 34.205 1.00 24.65 162 SER A CA 1
ATOM 756 C C . SER A 1 138 ? 5.612 23.324 34.396 1.00 24.00 162 SER A C 1
ATOM 757 O O . SER A 1 138 ? 5.274 24.534 34.256 1.00 25.62 162 SER A O 1
ATOM 760 N N . LEU A 1 139 ? 6.823 22.943 34.800 1.00 25.11 163 LEU A N 1
ATOM 761 C CA . LEU A 1 139 ? 7.867 23.909 35.017 1.00 24.99 163 LEU A CA 1
ATOM 762 C C . LEU A 1 139 ? 8.271 24.701 33.803 1.00 27.02 163 LEU A C 1
ATOM 763 O O . LEU A 1 139 ? 8.694 25.852 33.939 1.00 25.50 163 LEU A O 1
ATOM 768 N N . GLY A 1 140 ? 8.223 24.066 32.627 1.00 25.43 164 GLY A N 1
ATOM 769 C CA . GLY A 1 140 ? 8.611 24.794 31.399 1.00 26.13 164 GLY A CA 1
ATOM 770 C C . GLY A 1 140 ? 9.294 23.826 30.430 1.00 24.84 164 GLY A C 1
ATOM 771 O O . GLY A 1 140 ? 9.133 22.572 30.511 1.00 25.31 164 GLY A O 1
ATOM 772 N N . PRO A 1 141 ? 10.084 24.404 29.511 1.00 23.63 165 PRO A N 1
ATOM 773 C CA . PRO A 1 141 ? 10.686 23.596 28.456 1.00 24.24 165 PRO A CA 1
ATOM 774 C C . PRO A 1 141 ? 11.698 22.587 28.963 1.00 24.61 165 PRO A C 1
ATOM 775 O O . PRO A 1 141 ? 12.329 22.827 30.014 1.00 26.73 165 PRO A O 1
ATOM 779 N N . LEU A 1 142 ? 11.854 21.496 28.213 1.00 25.03 166 LEU A N 1
ATOM 780 C CA . LEU A 1 142 ? 12.794 20.434 28.522 1.00 26.07 166 LEU A CA 1
ATOM 781 C C . LEU A 1 142 ? 13.921 20.560 27.495 1.00 25.13 166 LEU A C 1
ATOM 782 O O . LEU A 1 142 ? 13.682 20.390 26.276 1.00 25.90 166 LEU A O 1
ATOM 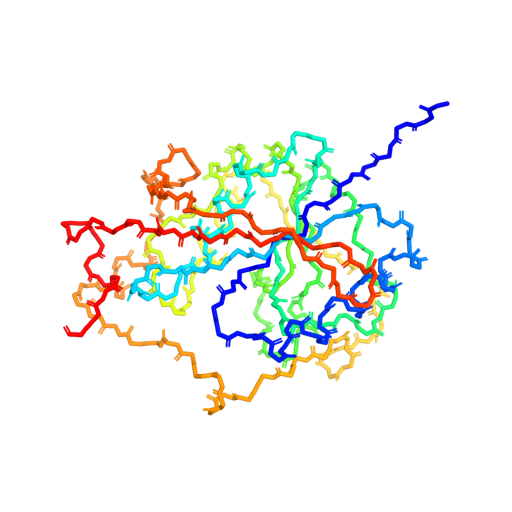787 N N . HIS A 1 143 ? 15.107 20.873 27.973 1.00 24.57 167 HIS A N 1
ATOM 788 C CA . HIS A 1 143 ? 16.241 21.094 27.068 1.00 25.80 167 HIS A CA 1
ATOM 789 C C . HIS A 1 143 ? 17.077 19.848 27.025 1.00 25.49 167 HIS A C 1
ATOM 790 O O . HIS A 1 143 ? 17.722 19.499 28.020 1.00 27.41 167 HIS A O 1
ATOM 797 N N . ILE A 1 144 ? 17.011 19.135 25.899 1.00 25.01 168 ILE A N 1
ATOM 798 C CA . ILE A 1 144 ? 17.744 17.854 25.703 1.00 25.75 168 ILE A CA 1
ATOM 799 C C . ILE A 1 144 ? 19.255 18.045 25.544 1.00 27.55 168 ILE A C 1
ATOM 800 O O . ILE A 1 144 ? 20.041 17.255 26.158 1.00 29.47 168 ILE A O 1
ATOM 805 N N . ALA A 1 145 ? 19.670 19.106 24.832 1.00 26.81 169 ALA A N 1
ATOM 806 C CA . ALA A 1 145 ? 21.107 19.351 24.500 1.00 27.81 169 ALA A CA 1
ATOM 807 C C . ALA A 1 145 ? 21.799 20.253 25.482 1.00 28.05 169 ALA A C 1
ATOM 808 O O . ALA A 1 145 ? 22.361 21.288 25.106 1.00 27.50 169 ALA A O 1
ATOM 810 N N . GLY A 1 146 ? 21.702 19.883 26.760 1.00 28.79 170 GLY A N 1
ATOM 811 C CA . GLY A 1 146 ? 22.244 20.700 27.852 1.00 30.28 170 GLY A CA 1
ATOM 812 C C . GLY A 1 146 ? 23.718 21.024 27.763 1.00 29.79 170 GLY A C 1
ATOM 813 O O . GLY A 1 146 ? 24.476 20.312 27.065 1.00 28.60 170 GLY A O 1
ATOM 814 N N . PRO A 1 147 ? 24.123 22.140 28.381 1.00 30.95 171 PRO A N 1
ATOM 815 C CA . PRO A 1 147 ? 25.515 22.617 28.264 1.00 32.25 171 PRO A CA 1
ATOM 816 C C . PRO A 1 147 ? 26.567 21.672 28.853 1.00 32.47 171 PRO A C 1
ATOM 817 O O . PRO A 1 147 ? 27.758 21.782 28.509 1.00 31.95 171 PRO A O 1
ATOM 821 N N . LYS A 1 148 ? 26.129 20.727 29.673 1.00 33.52 172 LYS A N 1
ATOM 822 C CA . LYS A 1 148 ? 27.042 19.615 30.112 1.00 34.95 172 LYS A CA 1
ATOM 823 C C . LYS A 1 148 ? 27.147 18.470 29.111 1.00 35.52 172 LYS A C 1
ATOM 824 O O . LYS A 1 148 ? 27.974 17.543 29.290 1.00 34.40 172 LYS A O 1
ATOM 830 N N . LEU A 1 149 ? 26.325 18.512 28.048 1.00 33.05 173 LEU A N 1
ATOM 831 C CA . LEU A 1 149 ? 26.159 17.369 27.139 1.00 32.22 173 LEU A CA 1
ATOM 832 C C . LEU A 1 149 ? 26.455 17.738 25.688 1.00 32.72 173 LEU A C 1
ATOM 833 O O . LEU A 1 149 ? 26.908 16.900 24.901 1.00 32.04 173 LEU A O 1
ATOM 838 N N . HIS A 1 150 ? 26.179 18.991 25.347 1.00 32.42 174 HIS A N 1
ATOM 839 C CA . HIS A 1 150 ? 26.477 19.492 24.023 1.00 32.59 174 HIS A CA 1
ATOM 840 C C . HIS A 1 150 ? 27.987 19.517 23.703 1.00 32.98 174 HIS A C 1
ATOM 841 O O . HIS A 1 150 ? 28.808 19.964 24.514 1.00 34.03 174 HIS A O 1
ATOM 848 N N . PRO A 1 151 ? 28.360 19.092 22.491 1.00 34.08 175 PRO A N 1
ATOM 849 C CA . PRO A 1 151 ? 29.803 19.019 22.192 1.00 36.18 175 PRO A CA 1
ATOM 850 C C . PRO A 1 151 ? 30.496 20.352 22.037 1.00 36.65 175 PRO A C 1
ATOM 851 O O . PRO A 1 151 ? 31.723 20.414 22.076 1.00 38.27 175 PRO A O 1
ATOM 855 N N . LYS A 1 152 ? 29.749 21.442 21.868 1.00 35.53 176 LYS A N 1
ATOM 856 C CA . LYS A 1 152 ? 30.378 22.717 21.554 1.00 33.90 176 LYS A CA 1
ATOM 857 C C . LYS A 1 152 ? 30.015 23.832 22.500 1.00 33.80 176 LYS A C 1
ATOM 858 O O . LYS A 1 152 ? 30.860 24.677 22.839 1.00 33.59 176 LYS A O 1
ATOM 864 N N . TYR A 1 153 ? 28.746 23.903 22.903 1.00 31.21 177 TYR A N 1
ATOM 865 C CA . TYR A 1 153 ? 28.294 25.021 23.713 1.00 31.24 177 TYR A CA 1
ATOM 866 C C . TYR A 1 153 ? 28.035 24.651 25.163 1.00 32.62 177 TYR A C 1
ATOM 867 O O . TYR A 1 153 ? 27.258 23.763 25.434 1.00 32.46 177 TYR A O 1
ATOM 876 N N . HIS A 1 154 ? 28.664 25.381 26.089 1.00 33.35 178 HIS A N 1
ATOM 877 C CA . HIS A 1 154 ? 28.816 24.880 27.462 1.00 33.01 178 HIS A CA 1
ATOM 878 C C . HIS A 1 154 ? 28.409 25.929 28.478 1.00 34.14 178 HIS A C 1
ATOM 879 O O . HIS A 1 154 ? 28.575 25.718 29.682 1.00 34.08 178 HIS A O 1
ATOM 886 N N . TYR A 1 155 ? 27.800 27.029 28.030 1.00 32.48 179 TYR A N 1
ATOM 887 C CA . TYR A 1 155 ? 27.413 28.053 28.954 1.00 34.12 179 TYR A CA 1
ATOM 888 C C . TYR A 1 155 ? 26.071 27.793 29.627 1.00 35.54 179 TYR A C 1
ATOM 889 O O . TYR A 1 155 ? 25.184 27.123 29.092 1.00 34.18 179 TYR A O 1
ATOM 898 N N . ASP A 1 156 ? 25.925 28.296 30.852 1.00 36.71 180 ASP A N 1
ATOM 899 C CA . ASP A 1 156 ? 24.846 27.837 31.724 1.00 37.95 180 ASP A CA 1
ATOM 900 C C . ASP A 1 156 ? 23.435 27.893 31.099 1.00 37.29 180 ASP A C 1
ATOM 901 O O . ASP A 1 156 ? 22.619 26.957 31.240 1.00 38.24 180 ASP A O 1
ATOM 906 N N . ASN A 1 157 ? 23.124 29.014 30.487 1.00 35.16 181 ASN A N 1
ATOM 907 C CA . ASN A 1 157 ? 21.759 29.156 30.036 1.00 34.14 181 ASN A CA 1
ATOM 908 C C . ASN A 1 157 ? 21.570 28.886 28.560 1.00 31.73 181 ASN A C 1
ATOM 909 O O . ASN A 1 157 ? 20.618 29.382 27.955 1.00 32.01 181 ASN A O 1
ATOM 914 N N . PHE A 1 158 ? 22.487 28.120 27.990 1.00 30.20 182 PHE A N 1
ATOM 915 C CA . PHE A 1 158 ? 22.329 27.686 26.610 1.00 28.48 182 PHE A CA 1
ATOM 916 C C . PHE A 1 158 ? 21.068 26.810 26.477 1.00 28.84 182 PHE A C 1
ATOM 917 O O . PHE A 1 158 ? 20.929 25.822 27.227 1.00 27.83 182 PHE A O 1
ATOM 925 N N . VAL A 1 159 ? 20.179 27.157 25.520 1.00 26.95 183 VAL A N 1
ATOM 926 C CA . VAL A 1 159 ? 18.978 26.394 25.231 1.00 26.96 183 VAL A CA 1
ATOM 927 C C . VAL A 1 159 ? 18.899 26.001 23.739 1.00 26.22 183 VAL A C 1
ATOM 928 O O . VAL A 1 159 ? 17.812 25.748 23.233 1.00 26.27 183 VAL A O 1
ATOM 932 N N . GLY A 1 160 ? 20.042 25.993 23.036 1.00 25.66 184 GLY A N 1
ATOM 933 C CA . GLY A 1 160 ? 20.027 25.615 21.621 1.00 26.50 184 GLY A CA 1
ATOM 934 C C . GLY A 1 160 ? 20.026 24.119 21.338 1.00 26.47 184 GLY A C 1
ATOM 935 O O . GLY A 1 160 ? 19.967 23.269 22.239 1.00 26.51 184 GLY A O 1
ATOM 936 N N . GLY A 1 161 ? 20.143 23.790 20.052 1.00 23.82 185 GLY A N 1
ATOM 937 C CA . GLY A 1 161 ? 20.210 22.397 19.635 1.00 23.72 185 GLY A CA 1
ATOM 938 C C . GLY A 1 161 ? 18.893 21.675 19.613 1.00 24.96 185 GLY A C 1
ATOM 939 O O . GLY A 1 161 ? 18.355 21.482 18.532 1.00 26.60 185 GLY A O 1
ATOM 940 N N . ILE A 1 162 ? 18.379 21.270 20.786 1.00 23.53 186 ILE A N 1
ATOM 941 C CA . ILE A 1 162 ? 17.180 20.441 20.870 1.00 23.77 186 ILE A CA 1
ATOM 942 C C . ILE A 1 162 ? 16.429 20.919 22.109 1.00 24.12 186 ILE A C 1
ATOM 943 O O . ILE A 1 162 ? 16.941 20.779 23.233 1.00 23.79 186 ILE A O 1
ATOM 948 N N . LEU A 1 163 ? 15.249 21.482 21.879 1.00 23.20 187 LEU A N 1
ATOM 949 C CA . LEU A 1 163 ? 14.501 22.082 23.005 1.00 23.48 187 LEU A CA 1
ATOM 950 C C . LEU A 1 163 ? 13.047 21.733 22.832 1.00 23.82 187 LEU A C 1
ATOM 951 O O . LEU A 1 163 ? 12.434 21.955 21.767 1.00 24.70 187 LEU A O 1
ATOM 956 N N . LEU A 1 164 ? 12.465 21.154 23.874 1.00 23.93 188 LEU A N 1
ATOM 957 C CA . LEU A 1 164 ? 11.117 20.616 23.767 1.00 23.38 188 LEU A CA 1
ATOM 958 C C . LEU A 1 164 ? 10.231 21.557 24.567 1.00 23.68 188 LEU A C 1
ATOM 959 O O . LEU A 1 164 ? 10.588 21.895 25.666 1.00 23.93 188 LEU A O 1
ATOM 964 N N . VAL A 1 165 ? 9.102 21.959 23.981 1.00 23.73 189 VAL A N 1
ATOM 965 C CA . VAL A 1 165 ? 8.204 22.951 24.589 1.00 22.49 189 VAL A CA 1
ATOM 966 C C . VAL A 1 165 ? 6.764 22.542 24.414 1.00 23.25 189 VAL A C 1
ATOM 967 O O . VAL A 1 165 ? 6.269 22.242 23.328 1.00 23.92 189 VAL A O 1
ATOM 971 N N . ARG A 1 166 ? 5.998 22.572 25.534 1.00 24.11 190 ARG A N 1
ATOM 972 C CA . ARG A 1 166 ? 4.609 22.348 25.343 1.00 23.00 190 ARG A CA 1
ATOM 973 C C . ARG A 1 166 ? 3.958 23.361 24.422 1.00 23.41 190 ARG A C 1
ATOM 974 O O . ARG A 1 166 ? 4.274 24.520 24.439 1.00 24.37 190 ARG A O 1
ATOM 982 N N . ARG A 1 167 ? 2.943 22.922 23.706 1.00 24.06 191 ARG A N 1
ATOM 983 C CA . ARG A 1 167 ? 2.141 23.862 22.921 1.00 26.09 191 ARG A CA 1
ATOM 984 C C . ARG A 1 167 ? 1.726 25.114 23.732 1.00 27.67 191 ARG A C 1
ATOM 985 O O . ARG A 1 167 ? 1.864 26.235 23.278 1.00 25.74 191 ARG A O 1
ATOM 993 N N . GLU A 1 168 ? 1.176 24.934 24.949 1.00 28.95 192 GLU A N 1
ATOM 994 C CA . GLU A 1 168 ? 0.644 26.094 25.632 1.00 29.58 192 GLU A CA 1
ATOM 995 C C . GLU A 1 168 ? 1.718 27.021 26.097 1.00 27.89 192 GLU A C 1
ATOM 996 O O . GLU A 1 168 ? 1.503 28.220 26.105 1.00 29.00 192 GLU A O 1
ATOM 1002 N N . HIS A 1 169 ? 2.886 26.469 26.488 1.00 26.67 193 HIS A N 1
ATOM 1003 C CA . HIS A 1 169 ? 3.988 27.331 26.910 1.00 25.05 193 HIS A CA 1
ATOM 1004 C C . HIS A 1 169 ? 4.487 28.169 25.734 1.00 24.90 193 HIS A C 1
ATOM 1005 O O . HIS A 1 169 ? 4.815 29.340 25.883 1.00 25.25 193 HIS A O 1
ATOM 1012 N N . PHE A 1 170 ? 4.612 27.522 24.576 1.00 24.66 194 PHE A N 1
ATOM 1013 C CA . PHE A 1 170 ? 5.119 28.213 23.371 1.00 25.09 194 PHE A CA 1
ATOM 1014 C C . PHE A 1 170 ? 4.153 29.365 23.015 1.00 26.19 194 PHE A C 1
ATOM 1015 O O . PHE A 1 170 ? 4.578 30.474 22.748 1.00 27.48 194 PHE A O 1
ATOM 1023 N N . LYS A 1 171 ? 2.852 29.096 23.051 1.00 27.19 195 LYS A N 1
ATOM 1024 C CA . LYS A 1 171 ? 1.846 30.133 22.762 1.00 29.49 195 LYS A CA 1
ATOM 1025 C C . LYS A 1 171 ? 1.880 31.262 23.815 1.00 30.08 195 LYS A C 1
ATOM 1026 O O . LYS A 1 171 ? 1.876 32.458 23.430 1.00 30.46 195 LYS A O 1
ATOM 1032 N N . GLN A 1 172 ? 2.006 30.931 25.109 1.00 31.10 196 GLN A N 1
ATOM 1033 C CA . GLN A 1 172 ? 2.131 31.950 26.204 1.00 31.94 196 GLN A CA 1
ATOM 1034 C C . GLN A 1 172 ? 3.316 32.867 26.026 1.00 32.17 196 GLN A C 1
ATOM 1035 O O . GLN A 1 172 ? 3.266 34.069 26.383 1.00 31.90 196 GLN A O 1
ATOM 1041 N N . MET A 1 173 ? 4.404 32.305 25.485 1.00 28.36 197 MET A N 1
ATOM 1042 C CA . MET A 1 173 ? 5.612 33.073 25.221 1.00 27.71 197 MET A CA 1
ATOM 1043 C C . MET A 1 173 ? 5.599 33.831 23.893 1.00 27.46 197 MET A C 1
ATOM 1044 O O . MET A 1 173 ? 6.530 34.533 23.612 1.00 29.66 197 MET A O 1
ATOM 1049 N N . ASN A 1 174 ? 4.540 33.691 23.122 1.00 27.03 198 ASN A N 1
ATOM 1050 C CA . ASN A 1 174 ? 4.417 34.248 21.784 1.00 26.30 198 ASN A CA 1
ATOM 1051 C C . ASN A 1 174 ? 5.544 33.697 20.929 1.00 25.35 198 ASN A C 1
ATOM 1052 O O . ASN A 1 174 ? 6.159 34.484 20.155 1.00 25.70 198 ASN A O 1
ATOM 1057 N N . GLY A 1 175 ? 5.817 32.403 21.105 1.00 25.30 199 GLY A N 1
ATOM 1058 C CA . GLY A 1 175 ? 6.937 31.741 20.306 1.00 25.21 199 GLY A CA 1
ATOM 1059 C C . GLY A 1 175 ? 8.283 32.455 20.385 1.00 23.96 199 GLY A C 1
ATOM 1060 O O . GLY A 1 175 ? 8.703 32.987 21.446 1.00 22.46 199 GLY A O 1
ATOM 1061 N N . MET A 1 176 ? 9.037 32.427 19.268 1.00 24.28 200 MET A N 1
ATOM 1062 C CA . MET A 1 176 ? 10.361 33.032 19.279 1.00 22.38 200 MET A CA 1
ATOM 1063 C C . MET A 1 176 ? 10.332 34.378 18.578 1.00 23.55 200 MET A C 1
ATOM 1064 O O . MET A 1 176 ? 9.424 34.666 17.808 1.00 25.23 200 MET A O 1
ATOM 1069 N N . SER A 1 177 ? 11.373 35.160 18.818 1.00 23.25 201 SER A N 1
ATOM 1070 C CA . SER A 1 177 ? 11.538 36.418 18.096 1.00 24.87 201 SER A CA 1
ATOM 1071 C C . SER A 1 177 ? 11.764 36.133 16.622 1.00 24.74 201 SER A C 1
ATOM 1072 O O . SER A 1 177 ? 12.348 35.091 16.274 1.00 25.35 201 SER A O 1
ATOM 1075 N N . ASN A 1 178 ? 11.312 37.071 15.777 1.00 23.59 202 ASN A N 1
ATOM 1076 C CA . ASN A 1 178 ? 11.541 37.031 14.326 1.00 24.45 202 ASN A CA 1
ATOM 1077 C C . ASN A 1 178 ? 12.764 37.845 13.874 1.00 23.99 202 ASN A C 1
ATOM 1078 O O . ASN A 1 178 ? 13.065 37.819 12.692 1.00 25.03 202 ASN A O 1
ATOM 1083 N N . GLN A 1 179 ? 13.446 38.543 14.774 1.00 24.28 203 GLN A N 1
ATOM 1084 C CA . GLN A 1 179 ? 14.496 39.522 14.353 1.00 25.40 203 GLN A CA 1
ATOM 1085 C C . GLN A 1 179 ? 15.876 38.915 14.077 1.00 25.12 203 GLN A C 1
ATOM 1086 O O . GLN A 1 179 ? 16.827 39.653 13.685 1.00 26.95 203 GLN A O 1
ATOM 1092 N N . TYR A 1 180 ? 16.037 37.596 14.287 1.00 24.60 204 TYR A N 1
ATOM 1093 C CA . TYR A 1 180 ? 17.362 36.961 14.185 1.00 25.05 204 TYR A CA 1
ATOM 1094 C C . TYR A 1 180 ? 17.575 36.360 12.830 1.00 25.20 204 TYR A C 1
ATOM 1095 O O . TYR A 1 180 ? 17.178 35.214 12.566 1.00 24.41 204 TYR A O 1
ATOM 1104 N N . TRP A 1 181 ? 18.236 37.117 11.954 1.00 23.82 205 TRP A N 1
ATOM 1105 C CA . TRP A 1 181 ? 18.585 36.635 10.633 1.00 24.25 205 TRP A CA 1
ATOM 1106 C C . TRP A 1 181 ? 20.076 36.371 10.652 1.00 24.82 205 TRP A C 1
ATOM 1107 O O . TRP A 1 181 ? 20.851 37.254 11.057 1.00 26.37 205 TRP A O 1
ATOM 1118 N N . GLY A 1 182 ? 20.488 35.193 10.199 1.00 26.30 206 GLY A N 1
ATOM 1119 C CA . GLY A 1 182 ? 21.876 34.765 10.380 1.00 26.91 206 GLY A CA 1
ATOM 1120 C C . GLY A 1 182 ? 22.060 34.086 11.726 1.00 26.73 206 GLY A C 1
ATOM 1121 O O . GLY A 1 182 ? 21.146 34.090 12.546 1.00 25.86 206 GLY A O 1
ATOM 1122 N N . TRP A 1 183 ? 23.237 33.491 11.905 1.00 26.44 207 TRP A N 1
ATOM 1123 C CA . TRP A 1 183 ? 23.558 32.719 13.117 1.00 25.57 207 TRP A CA 1
ATOM 1124 C C . TRP A 1 183 ? 23.561 33.601 14.364 1.00 25.61 207 TRP A C 1
ATOM 1125 O O . TRP A 1 183 ? 24.007 34.790 14.353 1.00 25.22 207 TRP A O 1
ATOM 1136 N N . GLY A 1 184 ? 23.014 33.041 15.456 1.00 25.92 208 GLY A N 1
ATOM 1137 C CA . GLY A 1 184 ? 23.298 33.527 16.809 1.00 24.63 208 GLY A CA 1
ATOM 1138 C C . GLY A 1 184 ? 22.101 34.156 17.497 1.00 26.07 208 GLY A C 1
ATOM 1139 O O . GLY A 1 184 ? 21.185 34.723 16.816 1.00 25.32 208 GLY A O 1
ATOM 1140 N N . LEU A 1 185 ? 22.077 33.999 18.835 1.00 24.90 209 LEU A N 1
ATOM 1141 C CA . LEU A 1 185 ? 21.275 34.836 19.739 1.00 25.12 209 LEU A CA 1
ATOM 1142 C C . LEU A 1 185 ? 19.783 34.543 19.860 1.00 25.51 209 LEU A C 1
ATOM 1143 O O . LEU A 1 185 ? 19.157 34.966 20.839 1.00 25.27 209 LEU A O 1
ATOM 1148 N N . GLU A 1 186 ? 19.206 33.850 18.887 1.00 24.61 210 GLU A N 1
ATOM 1149 C CA . GLU A 1 186 ? 17.724 33.672 18.922 1.00 24.16 210 GLU A CA 1
ATOM 1150 C C . GLU A 1 186 ? 17.318 32.777 20.085 1.00 24.30 210 GLU A C 1
ATOM 1151 O O . GLU A 1 186 ? 16.219 32.912 20.639 1.00 24.50 210 GLU A O 1
ATOM 1157 N N . ASP A 1 187 ? 18.188 31.837 20.405 1.00 23.34 211 ASP A N 1
ATOM 1158 C CA . ASP A 1 187 ? 17.943 30.896 21.482 1.00 25.94 211 ASP A CA 1
ATOM 1159 C C . ASP A 1 187 ? 18.148 31.585 22.832 1.00 26.67 211 ASP A C 1
ATOM 1160 O O . ASP A 1 187 ? 17.377 31.354 23.771 1.00 24.72 211 ASP A O 1
ATOM 1165 N N . ASP A 1 188 ? 19.181 32.418 22.930 1.00 25.78 212 ASP A N 1
ATOM 1166 C CA . ASP A 1 188 ? 19.364 33.216 24.146 1.00 27.31 212 ASP A CA 1
ATOM 1167 C C . ASP A 1 188 ? 18.211 34.181 24.416 1.00 26.95 212 ASP A C 1
ATOM 1168 O O . ASP A 1 188 ? 17.803 34.396 25.565 1.00 27.88 212 ASP A O 1
ATOM 1173 N N . GLU A 1 189 ? 17.670 34.790 23.356 1.00 25.50 213 GLU A N 1
ATOM 1174 C CA . GLU A 1 189 ? 16.483 35.644 23.568 1.00 24.47 213 GLU A CA 1
ATOM 1175 C C . GLU A 1 189 ? 15.285 34.806 24.055 1.00 24.77 213 GLU A C 1
ATOM 1176 O O . GLU A 1 189 ? 14.552 35.239 24.939 1.00 24.50 213 GLU A O 1
ATOM 1182 N N . PHE A 1 190 ? 15.102 33.617 23.476 1.00 24.75 214 PHE A N 1
ATOM 1183 C CA . PHE A 1 190 ? 14.018 32.717 23.878 1.00 24.18 214 PHE A CA 1
ATOM 1184 C C . PHE A 1 190 ? 14.204 32.334 25.368 1.00 26.32 214 PHE A C 1
ATOM 1185 O O . PHE A 1 190 ? 13.226 32.187 26.103 1.00 26.35 214 PHE A O 1
ATOM 1193 N N . PHE A 1 191 ? 15.433 32.169 25.827 1.00 26.14 215 PHE A N 1
ATOM 1194 C CA . PHE A 1 191 ? 15.671 31.887 27.265 1.00 26.63 215 PHE A CA 1
ATOM 1195 C C . PHE A 1 191 ? 15.072 32.975 28.141 1.00 27.00 215 PHE A C 1
ATOM 1196 O O . PHE A 1 191 ? 14.451 32.708 29.184 1.00 26.24 215 PHE A O 1
ATOM 1204 N N . VAL A 1 192 ? 15.270 34.222 27.743 1.00 25.85 216 VAL A N 1
ATOM 1205 C CA . VAL A 1 192 ? 14.646 35.336 28.487 1.00 26.39 216 VAL A CA 1
ATOM 1206 C C . VAL A 1 192 ? 13.137 35.278 28.434 1.00 26.78 216 VAL A C 1
ATOM 1207 O O . VAL A 1 192 ? 12.476 35.546 29.459 1.00 27.57 216 VAL A O 1
ATOM 1211 N N . ARG A 1 193 ? 12.571 34.932 27.272 1.00 26.95 217 ARG A N 1
ATOM 1212 C CA . ARG A 1 193 ? 11.146 34.725 27.156 1.00 25.56 217 ARG A CA 1
ATOM 1213 C C . ARG A 1 193 ? 10.676 33.665 28.161 1.00 26.58 217 ARG A C 1
ATOM 1214 O O . ARG A 1 193 ? 9.604 33.840 2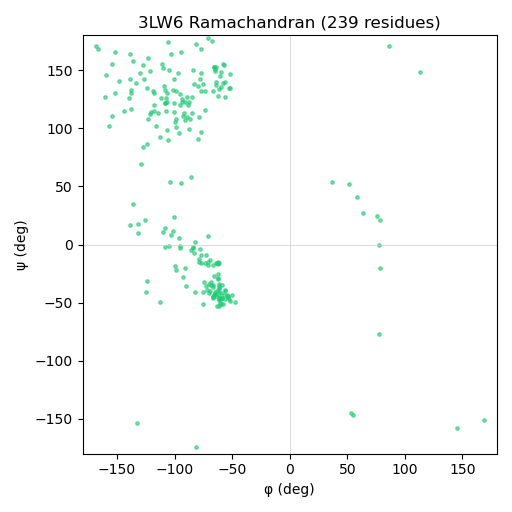8.767 1.00 26.61 217 ARG A O 1
ATOM 1222 N N . ILE A 1 194 ? 11.455 32.613 28.329 1.00 25.48 218 ILE A N 1
ATOM 1223 C CA . ILE A 1 194 ? 11.090 31.526 29.269 1.00 26.30 218 ILE A CA 1
ATOM 1224 C C . ILE A 1 194 ? 11.011 32.146 30.684 1.00 28.07 218 ILE A C 1
ATOM 1225 O O . ILE A 1 194 ? 9.982 31.992 31.363 1.00 27.27 218 ILE A O 1
ATOM 1230 N N . ARG A 1 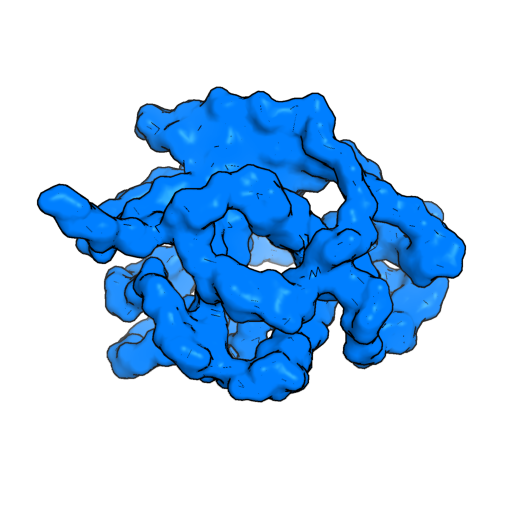195 ? 12.075 32.837 31.103 1.00 28.44 219 ARG A N 1
ATOM 1231 C CA . ARG A 1 195 ? 12.065 33.463 32.453 1.00 29.89 219 ARG A CA 1
ATOM 1232 C C . ARG A 1 195 ? 10.959 34.513 32.611 1.00 30.62 219 ARG A C 1
ATOM 1233 O O . ARG A 1 195 ? 10.294 34.600 33.666 1.00 29.42 219 ARG A O 1
ATOM 1241 N N . ASP A 1 196 ? 10.752 35.330 31.589 1.00 29.56 220 ASP A N 1
ATOM 1242 C CA . ASP A 1 196 ? 9.670 36.339 31.630 1.00 30.49 220 ASP A CA 1
ATOM 1243 C C . ASP A 1 196 ? 8.301 35.731 31.743 1.00 31.47 220 ASP A C 1
ATOM 1244 O O . ASP A 1 196 ? 7.426 36.387 32.293 1.00 30.85 220 ASP A O 1
ATOM 1249 N N . ALA A 1 197 ? 8.088 34.514 31.228 1.00 28.86 221 ALA A N 1
ATOM 1250 C CA . ALA A 1 197 ? 6.791 33.871 31.399 1.00 29.89 221 ALA A CA 1
ATOM 1251 C C . ALA A 1 197 ? 6.637 33.180 32.766 1.00 30.09 221 ALA A C 1
ATOM 1252 O O . ALA A 1 197 ? 5.625 32.496 33.007 1.00 30.39 221 ALA A O 1
ATOM 1254 N N . GLY A 1 198 ? 7.652 33.283 33.611 1.00 29.56 222 GLY A N 1
ATOM 1255 C CA . GLY A 1 198 ? 7.619 32.654 34.929 1.00 29.96 222 GLY A CA 1
ATOM 1256 C C . GLY A 1 198 ? 7.908 31.181 34.829 1.00 30.05 222 GLY A C 1
ATOM 1257 O O . GLY A 1 198 ? 7.565 30.438 35.733 1.00 28.81 222 GLY A O 1
ATOM 1258 N N . LEU A 1 199 ? 8.560 30.754 33.726 1.00 27.73 223 LEU A N 1
ATOM 1259 C CA . LEU A 1 199 ? 8.819 29.343 33.479 1.00 26.80 223 LEU A CA 1
ATOM 1260 C C . LEU A 1 199 ? 10.297 29.070 33.740 1.00 26.65 223 LEU A C 1
ATOM 1261 O O . LEU A 1 199 ? 11.062 30.009 33.959 1.00 25.94 223 LEU A O 1
ATOM 1266 N N . GLN A 1 200 ? 10.706 27.809 33.682 1.00 27.28 224 GLN A N 1
ATOM 1267 C CA . GLN A 1 200 ? 12.096 27.452 33.958 1.00 28.77 224 GLN A CA 1
ATOM 1268 C C . GLN A 1 200 ? 12.473 26.399 32.915 1.00 29.46 224 GLN A C 1
ATOM 1269 O O . GLN A 1 200 ? 11.600 25.785 32.323 1.00 30.66 224 GLN A O 1
ATOM 1275 N N . VAL A 1 201 ? 13.759 26.165 32.755 1.00 28.54 225 VAL A N 1
ATOM 1276 C CA . VAL A 1 201 ? 14.255 25.116 31.859 1.00 29.22 225 VAL A CA 1
ATOM 1277 C C . VAL A 1 201 ? 14.592 23.902 32.690 1.00 30.12 225 VAL A C 1
ATOM 1278 O O . VAL A 1 201 ? 15.295 24.064 33.741 1.00 30.98 225 VAL A O 1
ATOM 1282 N N . THR A 1 202 ? 14.134 22.724 32.260 1.00 28.83 226 THR A N 1
ATOM 1283 C CA . THR A 1 202 ? 14.520 21.456 32.905 1.00 29.63 226 THR A CA 1
ATOM 1284 C C . THR A 1 202 ? 15.430 20.673 31.953 1.00 30.40 226 THR A C 1
ATOM 1285 O O . THR A 1 202 ? 15.343 20.875 30.757 1.00 28.21 226 THR A O 1
ATOM 1289 N N . ARG A 1 203 ? 16.323 19.841 32.483 1.00 31.49 227 ARG A N 1
ATOM 1290 C CA . ARG A 1 203 ? 17.244 19.082 31.653 1.00 32.92 227 ARG A CA 1
ATOM 1291 C C . ARG A 1 203 ? 17.285 17.658 32.193 1.00 37.07 227 ARG A C 1
ATOM 1292 O O . ARG A 1 203 ? 16.972 17.465 33.353 1.00 36.83 227 ARG A O 1
ATOM 1300 N N . PRO A 1 204 ? 17.686 16.678 31.356 1.00 38.58 228 PRO A N 1
ATOM 1301 C CA . PRO A 1 204 ? 17.845 15.268 31.733 1.00 41.05 228 PRO A CA 1
ATOM 1302 C C . PRO A 1 204 ? 18.743 15.157 32.958 1.00 42.74 228 PRO A C 1
ATOM 1303 O O . PRO A 1 204 ? 19.784 15.825 33.046 1.00 40.73 228 PRO A O 1
ATOM 1307 N N . GLN A 1 205 ? 18.320 14.334 33.908 1.00 46.01 229 GLN A N 1
ATOM 1308 C CA . GLN A 1 205 ? 19.082 14.164 35.146 1.00 48.23 229 GLN A CA 1
ATOM 1309 C C . GLN A 1 205 ? 19.813 12.800 35.123 1.00 47.65 229 GLN A C 1
ATOM 1310 O O . GLN A 1 205 ? 19.384 11.844 34.439 1.00 47.08 229 GLN A O 1
ATOM 1316 N N . ASN A 1 206 ? 20.955 12.758 35.807 1.00 47.80 230 ASN A N 1
ATOM 1317 C CA . ASN A 1 206 ? 21.690 11.499 35.988 1.00 48.14 230 ASN A CA 1
ATOM 1318 C C . ASN A 1 206 ? 22.193 10.923 34.653 1.00 46.15 230 ASN A C 1
ATOM 1319 O O . ASN A 1 206 ? 22.382 9.715 34.512 1.00 45.30 230 ASN A O 1
ATOM 1324 N N . ILE A 1 207 ? 22.426 11.797 33.668 1.00 44.71 231 ILE A N 1
ATOM 1325 C CA . ILE A 1 207 ? 23.054 11.352 32.433 1.00 42.30 231 ILE A CA 1
ATOM 1326 C C . ILE A 1 207 ? 24.533 11.200 32.752 1.00 42.82 231 ILE A C 1
ATOM 1327 O O . ILE A 1 207 ? 25.154 12.122 33.300 1.00 41.98 231 ILE A O 1
ATOM 1332 N N . LYS A 1 208 ? 25.097 10.071 32.353 1.00 42.88 232 LYS A N 1
ATOM 1333 C CA . LYS A 1 208 ? 26.476 9.738 32.716 1.00 44.49 232 LYS A CA 1
ATOM 1334 C C . LYS A 1 208 ? 27.490 10.020 31.609 1.00 44.38 232 LYS A C 1
ATOM 1335 O O . LYS A 1 208 ? 28.686 10.116 31.866 1.00 44.58 232 LYS A O 1
ATOM 1341 N N . THR A 1 209 ? 27.015 10.147 30.368 1.00 43.78 233 THR A N 1
ATOM 1342 C CA . THR A 1 209 ? 27.872 10.570 29.255 1.00 42.48 233 THR A CA 1
ATOM 1343 C C . THR A 1 209 ? 28.093 12.112 29.347 1.00 42.44 233 THR A C 1
ATOM 1344 O O . THR A 1 209 ? 27.419 12.809 30.121 1.00 42.78 233 THR A O 1
ATOM 1348 N N . GLY A 1 210 ? 29.030 12.637 28.576 1.00 40.63 234 GLY A N 1
ATOM 1349 C CA . GLY A 1 210 ? 29.429 14.026 28.718 1.00 40.61 234 GLY A CA 1
ATOM 1350 C C . GLY A 1 210 ? 29.481 14.707 27.366 1.00 40.60 234 GLY A C 1
ATOM 1351 O O . GLY A 1 210 ? 28.798 14.278 26.417 1.00 41.50 234 GLY A O 1
ATOM 1352 N N . THR A 1 211 ? 30.306 15.731 27.252 1.00 40.80 235 THR A N 1
ATOM 1353 C CA . THR A 1 211 ? 30.328 16.545 26.030 1.00 40.53 235 THR A CA 1
ATOM 1354 C C . THR A 1 211 ? 30.939 15.831 24.819 1.00 41.75 235 THR A C 1
ATOM 1355 O O . THR A 1 211 ? 30.721 16.246 23.691 1.00 41.54 235 THR A O 1
ATOM 1359 N N . ASN A 1 212 ? 31.701 14.751 25.050 1.00 41.29 236 ASN A N 1
ATOM 1360 C CA . ASN A 1 212 ? 32.331 14.014 23.940 1.00 42.37 236 ASN A CA 1
ATOM 1361 C C . ASN A 1 212 ? 31.513 12.865 23.378 1.00 41.07 236 ASN A C 1
ATOM 1362 O O . ASN A 1 212 ? 31.752 12.443 22.246 1.00 40.56 236 ASN A O 1
ATOM 1367 N N . ASP A 1 213 ? 30.547 12.360 24.139 1.00 40.37 237 ASP A N 1
ATOM 1368 C CA . ASP A 1 213 ? 29.826 11.146 23.715 1.00 40.57 237 ASP A CA 1
ATOM 1369 C C . ASP A 1 213 ? 28.302 11.118 23.938 1.00 38.12 237 ASP A C 1
ATOM 1370 O O . ASP A 1 213 ? 27.684 10.062 23.860 1.00 38.69 237 ASP A O 1
ATOM 1375 N N . THR A 1 214 ? 27.670 12.268 24.174 1.00 35.09 238 THR A N 1
ATOM 1376 C CA . THR A 1 214 ? 26.206 12.271 24.285 1.00 33.24 238 THR A CA 1
ATOM 1377 C C . THR A 1 214 ? 25.497 12.496 22.923 1.00 31.67 238 THR A C 1
ATOM 1378 O O . THR A 1 214 ? 24.457 11.886 22.617 1.00 31.46 238 THR A O 1
ATOM 1382 N N . PHE A 1 215 ? 26.105 13.330 22.094 1.00 31.01 239 PHE A N 1
ATOM 1383 C CA . PHE A 1 215 ? 25.567 13.598 20.780 1.00 31.22 239 PHE A CA 1
ATOM 1384 C C . PHE A 1 215 ? 26.616 13.388 19.695 1.00 31.71 239 PHE A C 1
ATOM 1385 O O . PHE A 1 215 ? 27.795 13.615 19.928 1.00 32.77 239 PHE A O 1
ATOM 1393 N N . SER A 1 216 ? 26.143 13.092 18.496 1.00 30.00 240 SER A N 1
ATOM 1394 C CA . SER A 1 216 ? 26.942 13.266 17.294 1.00 31.26 240 SER A CA 1
ATOM 1395 C C . SER A 1 216 ? 26.548 14.652 16.752 1.00 31.83 240 SER A C 1
ATOM 1396 O O . SER A 1 216 ? 25.329 14.921 16.572 1.00 31.18 240 SER A O 1
ATOM 1399 N N . HIS A 1 217 ? 27.532 15.496 16.461 1.00 30.72 241 HIS A N 1
ATOM 1400 C CA . HIS A 1 217 ? 27.245 16.791 15.810 1.00 30.18 241 HIS A CA 1
ATOM 1401 C C . HIS A 1 217 ? 28.062 16.779 14.588 1.00 30.89 241 HIS A C 1
ATOM 1402 O O . HIS A 1 217 ? 29.188 17.224 14.615 1.00 31.28 241 HIS A O 1
ATOM 1409 N N . ILE A 1 218 ? 27.548 16.212 13.510 1.00 31.95 242 ILE A N 1
ATOM 1410 C CA . ILE A 1 218 ? 28.426 16.133 12.337 1.00 34.24 242 ILE A CA 1
ATOM 1411 C C . ILE A 1 218 ? 28.202 17.472 11.616 1.00 31.32 242 ILE A C 1
ATOM 1412 O O . ILE A 1 218 ? 27.233 17.672 10.893 1.00 30.63 242 ILE A O 1
ATOM 1417 N N . HIS A 1 219 ? 29.132 18.388 11.854 1.00 29.81 243 HIS A N 1
ATOM 1418 C CA . HIS A 1 219 ? 28.984 19.735 11.293 1.00 28.77 243 HIS A CA 1
ATOM 1419 C C . HIS A 1 219 ? 30.367 20.283 11.245 1.00 29.52 243 HIS A C 1
ATOM 1420 O O . HIS A 1 219 ? 30.956 20.689 12.288 1.00 29.18 243 HIS A O 1
ATOM 1427 N N . ASN A 1 220 ? 30.917 20.260 10.041 1.00 28.96 244 ASN A N 1
ATOM 1428 C CA . ASN A 1 220 ? 32.267 20.833 9.870 1.00 31.03 244 ASN A CA 1
ATOM 1429 C C . ASN A 1 220 ? 32.130 22.322 9.547 1.00 30.35 244 ASN A C 1
ATOM 1430 O O . ASN A 1 220 ? 31.403 22.677 8.622 1.00 30.15 244 ASN A O 1
ATOM 1435 N N . ARG A 1 221 ? 32.803 23.193 10.294 1.00 30.51 245 ARG A N 1
ATOM 1436 C CA . ARG A 1 221 ? 32.589 24.634 10.139 1.00 31.77 245 ARG A CA 1
ATOM 1437 C C . ARG A 1 221 ? 32.980 25.229 8.781 1.00 32.70 245 ARG A C 1
ATOM 1438 O O . ARG A 1 221 ? 32.575 26.359 8.481 1.00 31.31 245 ARG A O 1
ATOM 1446 N N 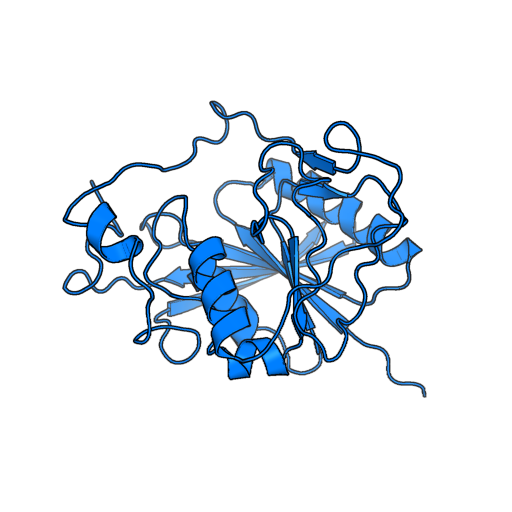. TYR A 1 222 ? 33.769 24.511 7.956 1.00 34.01 246 TYR A N 1
ATOM 1447 C CA . TYR A 1 222 ? 34.039 25.014 6.598 1.00 33.95 246 TYR A CA 1
ATOM 1448 C C . TYR A 1 222 ? 33.047 24.450 5.599 1.00 35.93 246 TYR A C 1
ATOM 1449 O O . TYR A 1 222 ? 32.734 25.116 4.597 1.00 36.02 246 TYR A O 1
ATOM 1458 N N . HIS A 1 223 ? 32.521 23.269 5.878 1.00 32.40 247 HIS A N 1
ATOM 1459 C CA . HIS A 1 223 ? 31.575 22.654 4.956 1.00 32.77 247 HIS A CA 1
ATOM 1460 C C . HIS A 1 223 ? 30.212 23.399 5.102 1.00 32.57 247 HIS A C 1
ATOM 1461 O O . HIS A 1 223 ? 29.619 23.842 4.110 1.00 33.02 247 HIS A O 1
ATOM 1468 N N . ARG A 1 224 ? 29.747 23.526 6.346 1.00 30.65 248 ARG A N 1
ATOM 1469 C CA . ARG A 1 224 ? 28.507 24.260 6.633 1.00 29.56 248 ARG A CA 1
ATOM 1470 C C . ARG A 1 224 ? 28.881 25.515 7.422 1.00 29.37 248 ARG A C 1
ATOM 1471 O O . ARG A 1 224 ? 28.974 25.498 8.635 1.00 29.50 248 ARG A O 1
ATOM 1479 N N . LYS A 1 225 ? 29.104 26.618 6.709 1.00 29.03 249 LYS A N 1
ATOM 1480 C CA . LYS A 1 225 ? 29.609 27.835 7.318 1.00 30.61 249 LYS A CA 1
ATOM 1481 C C . LYS A 1 225 ? 28.509 28.533 8.103 1.00 30.43 249 LYS A C 1
ATOM 1482 O O . LYS A 1 225 ? 27.360 28.607 7.639 1.00 31.51 249 LYS A O 1
ATOM 1488 N N . ARG A 1 226 ? 28.846 29.029 9.274 1.00 27.73 250 ARG A N 1
ATOM 1489 C CA . ARG A 1 226 ? 27.885 29.743 10.111 1.00 27.59 250 ARG A CA 1
ATOM 1490 C C . ARG A 1 226 ? 27.872 31.173 9.654 1.00 27.47 250 ARG A C 1
ATOM 1491 O O . ARG A 1 226 ? 28.938 31.823 9.516 1.00 27.88 250 ARG A O 1
ATOM 1499 N N . ASP A 1 227 ? 26.678 31.668 9.348 1.00 26.89 251 ASP A N 1
ATOM 1500 C CA . ASP A 1 227 ? 26.534 33.005 8.828 1.00 26.85 251 ASP A CA 1
ATOM 1501 C C . ASP A 1 227 ? 26.590 34.068 9.950 1.00 28.15 251 ASP A C 1
ATOM 1502 O O . ASP A 1 227 ? 25.569 34.449 10.540 1.00 26.55 251 ASP A O 1
ATOM 1507 N N . THR A 1 228 ? 27.793 34.572 10.246 1.00 27.67 252 THR A N 1
ATOM 1508 C CA . THR A 1 228 ? 27.962 35.486 11.378 1.00 29.07 252 THR A CA 1
ATOM 1509 C C . THR A 1 228 ? 28.225 36.930 10.933 1.00 31.39 252 THR A C 1
ATOM 1510 O O . THR A 1 228 ? 28.55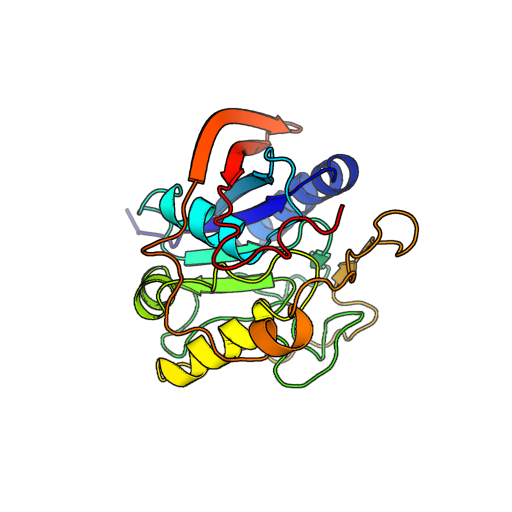1 37.794 11.758 1.00 31.01 252 THR A O 1
ATOM 1514 N N . GLN A 1 229 ? 27.973 37.210 9.647 1.00 31.35 253 GLN A N 1
ATOM 1515 C CA . GLN A 1 229 ? 28.029 38.572 9.157 1.00 32.64 253 GLN A CA 1
ATOM 1516 C C . GLN A 1 229 ? 27.178 39.541 9.995 1.00 32.87 253 GLN A C 1
ATOM 1517 O O . GLN A 1 229 ? 26.132 39.160 10.561 1.00 32.19 253 GLN A O 1
ATOM 1523 N N . LYS A 1 230 ? 27.610 40.796 10.124 1.00 33.06 254 LYS A N 1
ATOM 1524 C CA . LYS A 1 230 ? 26.729 41.814 10.702 1.00 33.34 254 LYS A CA 1
ATOM 1525 C C . LYS A 1 230 ? 26.633 43.002 9.747 1.00 34.86 254 LYS A C 1
ATOM 1526 O O . LYS A 1 230 ? 27.632 43.350 9.108 1.00 36.16 254 LYS A O 1
ATOM 1532 N N . CYS A 1 231 ? 25.470 43.615 9.624 1.00 33.86 255 CYS A N 1
ATOM 1533 C CA . CYS A 1 231 ? 25.347 44.828 8.802 1.00 33.78 255 CYS A CA 1
ATOM 1534 C C . CYS A 1 231 ? 24.215 45.655 9.378 1.00 34.47 255 CYS A C 1
ATOM 1535 O O . CYS A 1 231 ? 23.429 45.152 10.222 1.00 33.26 255 CYS A O 1
ATOM 1538 N N . PHE A 1 232 ? 24.122 46.933 8.971 1.00 33.99 256 PHE A N 1
ATOM 1539 C CA . PHE A 1 232 ? 23.115 47.861 9.492 1.00 35.81 256 PHE A CA 1
ATOM 1540 C C . PHE A 1 232 ? 23.276 47.861 11.006 1.00 37.95 256 PHE A C 1
ATOM 1541 O O . PHE A 1 232 ? 24.388 47.732 11.495 1.00 40.11 256 PHE A O 1
ATOM 1549 N N . ASN A 1 233 ? 22.284 48.011 11.828 1.00 39.48 257 ASN A N 1
ATOM 1550 C CA . ASN A 1 233 ? 22.899 47.967 13.189 1.00 42.84 257 ASN A CA 1
ATOM 1551 C C . ASN A 1 233 ? 22.612 46.634 13.829 1.00 42.16 257 ASN A C 1
ATOM 1552 O O . ASN A 1 233 ? 22.052 46.592 14.903 1.00 43.14 257 ASN A O 1
ATOM 1557 N N . GLN A 1 234 ? 22.956 45.545 13.134 1.00 39.76 258 GLN A N 1
ATOM 1558 C CA . GLN A 1 234 ? 22.505 44.241 13.589 1.00 39.29 258 GLN A CA 1
ATOM 1559 C C . GLN A 1 234 ? 22.933 43.968 15.041 1.00 39.88 258 GLN A C 1
ATOM 1560 O O . GLN A 1 234 ? 22.123 43.525 15.861 1.00 38.73 258 GLN A O 1
ATOM 1566 N N . LYS A 1 235 ? 24.196 44.238 15.349 1.00 41.78 259 LYS A N 1
ATOM 1567 C CA . LYS A 1 235 ? 24.760 43.800 16.626 1.00 44.85 259 LYS A CA 1
ATOM 1568 C C . LYS A 1 235 ? 23.973 44.436 17.758 1.00 45.25 259 LYS A C 1
ATOM 1569 O O . LYS A 1 235 ? 23.461 43.757 18.669 1.00 44.64 259 LYS A O 1
ATOM 1575 N N . GLU A 1 236 ? 23.803 45.740 17.665 1.00 45.56 260 GLU A N 1
ATOM 1576 C CA . GLU A 1 236 ? 23.137 46.454 18.723 1.00 47.02 260 GLU A CA 1
ATOM 1577 C C . GLU A 1 236 ? 21.643 46.143 18.839 1.00 45.97 260 GLU A C 1
ATOM 1578 O O . GLU A 1 236 ? 21.121 45.987 19.955 1.00 44.71 260 GLU A O 1
ATOM 1584 N N . MET A 1 237 ? 20.955 46.015 17.702 1.00 44.08 261 MET A N 1
ATOM 1585 C CA . MET A 1 237 ? 19.537 45.627 17.747 1.00 43.84 261 MET A CA 1
ATOM 1586 C C . MET A 1 237 ? 19.265 44.163 18.184 1.00 41.83 261 MET A C 1
ATOM 1587 O O . MET A 1 237 ? 18.334 43.903 18.940 1.00 42.82 261 MET A O 1
ATOM 1592 N N . THR A 1 238 ? 20.048 43.198 17.719 1.00 39.17 262 THR A N 1
ATOM 1593 C CA . THR A 1 238 ? 19.730 41.797 18.065 1.00 38.33 262 THR A CA 1
ATOM 1594 C C . THR A 1 238 ? 20.131 41.404 19.514 1.00 39.56 262 THR A C 1
ATOM 1595 O O . THR A 1 238 ? 19.631 40.412 20.078 1.00 39.03 262 THR A O 1
ATOM 1599 N N . ARG A 1 239 ? 20.973 42.231 20.128 1.00 39.92 263 ARG A N 1
ATOM 1600 C CA . ARG A 1 239 ? 21.337 42.027 21.538 1.00 41.27 263 ARG A CA 1
ATOM 1601 C C . ARG A 1 239 ? 20.240 42.476 22.506 1.00 40.75 263 ARG A C 1
ATOM 1602 O O . ARG A 1 239 ? 20.326 42.181 23.678 1.00 40.87 263 ARG A O 1
ATOM 1610 N N . LYS A 1 240 ? 19.198 43.141 22.026 1.00 40.30 264 LYS A N 1
ATOM 1611 C CA . LYS A 1 240 ? 18.141 43.536 22.926 1.00 41.35 264 LYS A CA 1
ATOM 1612 C C . LYS A 1 240 ? 16.906 42.630 22.891 1.00 39.21 264 LYS A C 1
ATOM 1613 O O . LYS A 1 240 ? 16.498 42.140 21.814 1.00 38.38 264 LYS A O 1
ATOM 1619 N N . ARG A 1 241 ? 16.333 42.417 24.080 1.00 36.70 265 ARG A N 1
ATOM 1620 C CA . ARG A 1 241 ? 15.108 41.634 24.251 1.00 35.33 265 ARG A CA 1
ATOM 1621 C C . ARG A 1 241 ? 14.030 42.172 23.294 1.00 35.10 265 ARG A C 1
ATOM 1622 O O . ARG A 1 241 ? 13.868 43.398 23.172 1.00 35.29 265 ARG A O 1
ATOM 1630 N N . ASP A 1 242 ? 13.313 41.278 22.585 1.00 31.86 266 ASP A N 1
ATOM 1631 C CA . ASP A 1 242 ? 12.337 41.693 21.579 1.00 31.86 266 ASP A CA 1
ATOM 1632 C C . ASP A 1 242 ? 10.897 41.503 22.044 1.00 31.94 266 ASP A C 1
ATOM 1633 O O . ASP A 1 242 ? 10.369 40.407 21.962 1.00 30.18 266 ASP A O 1
ATOM 1638 N N . HIS A 1 243 ? 10.247 42.572 22.533 1.00 32.52 267 HIS A N 1
ATOM 1639 C CA . HIS A 1 243 ? 8.861 42.486 22.944 1.00 34.04 267 HIS A CA 1
ATOM 1640 C C . HIS A 1 243 ? 7.886 42.688 21.793 1.00 34.62 267 HIS A C 1
ATOM 1641 O O . HIS A 1 243 ? 6.671 42.516 21.960 1.00 35.88 267 HIS A O 1
ATOM 1648 N N . LYS A 1 244 ? 8.384 43.009 20.599 1.00 34.71 268 LYS A N 1
ATOM 1649 C CA . LYS A 1 244 ? 7.445 43.412 19.556 1.00 34.86 268 LYS A CA 1
ATOM 1650 C C . LYS A 1 244 ? 7.079 42.326 18.559 1.00 34.78 268 LYS A C 1
ATOM 1651 O O . LYS A 1 244 ? 6.061 42.458 17.841 1.00 34.36 268 LYS A O 1
ATOM 1657 N N . THR A 1 245 ? 7.933 41.302 18.433 1.00 31.89 269 THR A N 1
ATOM 1658 C CA . THR A 1 245 ? 7.649 40.279 17.422 1.00 29.89 269 THR A CA 1
ATOM 1659 C C . THR A 1 245 ? 7.552 38.873 18.009 1.00 28.38 269 THR A C 1
ATOM 1660 O O . THR A 1 245 ? 8.065 38.604 19.088 1.00 29.24 269 THR A O 1
ATOM 1664 N N . GLY A 1 246 ? 6.919 37.988 17.249 1.00 27.31 270 GLY A N 1
ATOM 1665 C CA . GLY A 1 246 ? 6.889 36.569 17.591 1.00 27.28 270 GLY A CA 1
ATOM 1666 C C . GLY A 1 246 ? 5.904 35.782 16.752 1.00 26.70 270 GLY A C 1
ATOM 1667 O O . GLY A 1 246 ? 5.590 36.106 15.579 1.00 27.26 270 GLY A O 1
ATOM 1668 N N . LEU A 1 247 ? 5.391 34.716 17.359 1.00 26.48 271 LEU A N 1
ATOM 1669 C CA . LEU A 1 247 ? 4.473 33.831 16.727 1.00 27.26 271 LEU A CA 1
ATOM 1670 C C . LEU A 1 247 ? 3.301 34.595 16.081 1.00 29.16 271 LEU A C 1
ATOM 1671 O O . LEU A 1 247 ? 2.880 34.323 14.926 1.00 29.81 271 LEU A O 1
ATOM 1676 N N . ASP A 1 248 ? 2.790 35.573 16.816 1.00 29.83 272 ASP A N 1
ATOM 1677 C CA . ASP A 1 248 ? 1.572 36.248 16.394 1.00 32.20 272 ASP A CA 1
ATOM 1678 C C . ASP A 1 248 ? 1.759 37.188 15.218 1.00 33.80 272 ASP A C 1
ATOM 1679 O O . ASP A 1 248 ? 0.761 37.581 14.573 1.00 34.44 272 ASP A O 1
ATOM 1684 N N . ASN A 1 249 ? 3.001 37.555 14.902 1.00 30.73 273 ASN A N 1
ATOM 1685 C CA . ASN A 1 249 ? 3.191 38.408 13.718 1.00 31.04 273 ASN A CA 1
ATOM 1686 C C . ASN A 1 249 ? 4.272 37.989 12.714 1.00 29.36 273 ASN A C 1
ATOM 1687 O O . ASN A 1 249 ? 4.742 38.824 11.904 1.00 28.38 273 ASN A O 1
ATOM 1692 N N . VAL A 1 250 ? 4.697 36.728 12.796 1.00 27.53 274 VAL A N 1
ATOM 1693 C CA . VAL A 1 250 ? 5.663 36.251 11.770 1.00 26.47 274 VAL A CA 1
ATOM 1694 C C . VAL A 1 250 ? 4.989 36.347 10.389 1.00 26.40 274 VAL A C 1
ATOM 1695 O O . VAL A 1 250 ? 3.841 35.880 10.203 1.00 26.92 274 VAL A O 1
ATOM 1699 N N . LYS A 1 251 ? 5.707 36.896 9.414 1.00 27.20 275 LYS A N 1
ATOM 1700 C CA . LYS A 1 251 ? 5.147 37.174 8.093 1.00 29.14 275 LYS A CA 1
ATOM 1701 C C . LYS A 1 251 ? 5.746 36.170 7.110 1.00 27.18 275 LYS A C 1
ATOM 1702 O O . LYS A 1 251 ? 6.966 36.080 7.002 1.00 27.29 275 LYS A O 1
ATOM 1708 N N . TYR A 1 252 ? 4.914 35.396 6.442 1.00 27.10 276 TYR A N 1
ATOM 1709 C CA . TYR A 1 252 ? 5.421 34.303 5.590 1.00 25.61 276 TYR A CA 1
ATOM 1710 C C . TYR A 1 252 ? 4.341 33.765 4.679 1.00 28.13 276 TYR A C 1
ATOM 1711 O O . TYR A 1 252 ? 3.143 34.064 4.871 1.00 27.08 276 TYR A O 1
ATOM 1720 N N . LYS A 1 253 ? 4.742 32.946 3.702 1.00 26.05 277 LYS A N 1
ATOM 1721 C CA . LYS A 1 253 ? 3.796 32.131 2.955 1.00 29.78 277 LYS A CA 1
ATOM 1722 C C . LYS A 1 253 ? 4.372 30.756 2.877 1.00 29.19 277 LYS A C 1
ATOM 1723 O O . LYS A 1 253 ? 5.592 30.630 2.693 1.00 28.67 277 LYS A O 1
ATOM 1729 N N . ILE A 1 254 ? 3.544 29.726 3.035 1.00 27.75 278 ILE A N 1
ATOM 1730 C CA . ILE A 1 254 ? 3.981 28.361 2.690 1.00 28.17 278 ILE A CA 1
ATOM 1731 C C . ILE A 1 254 ? 3.641 28.141 1.221 1.00 30.11 278 ILE A C 1
ATOM 1732 O O . ILE A 1 254 ? 2.466 28.072 0.844 1.00 30.28 278 ILE A O 1
ATOM 1737 N N . LEU A 1 255 ? 4.669 28.083 0.379 1.00 29.65 279 LEU A N 1
ATOM 1738 C CA . LEU A 1 255 ? 4.443 27.935 -1.060 1.00 30.68 279 LEU A CA 1
ATOM 1739 C C . LEU A 1 255 ? 4.019 26.539 -1.461 1.00 32.22 279 LEU A C 1
ATOM 1740 O O . LEU A 1 255 ? 3.283 26.385 -2.454 1.00 31.09 279 LEU A O 1
ATOM 1745 N N . LYS A 1 256 ? 4.491 25.526 -0.744 1.00 29.86 280 LYS A N 1
ATOM 1746 C CA . LYS A 1 256 ? 4.226 24.144 -1.101 1.00 32.43 280 LYS A CA 1
ATOM 1747 C C . LYS A 1 256 ? 4.450 23.290 0.113 1.00 31.14 280 LYS A C 1
ATOM 1748 O O . LYS A 1 256 ? 5.337 23.588 0.931 1.00 28.38 280 LYS A O 1
ATOM 1754 N N . VAL A 1 257 ? 3.650 22.230 0.223 1.00 31.00 281 VAL A N 1
ATOM 1755 C CA . VAL A 1 257 ? 3.787 21.207 1.247 1.00 30.78 281 VAL A CA 1
ATOM 1756 C C . VAL A 1 257 ? 4.076 19.911 0.516 1.00 31.90 281 VAL A C 1
ATOM 1757 O O . VAL A 1 257 ? 3.271 19.466 -0.323 1.00 32.63 281 VAL A O 1
ATOM 1761 N N . HIS A 1 258 ? 5.212 19.297 0.789 1.00 29.68 282 HIS A N 1
ATOM 1762 C CA . HIS A 1 258 ? 5.523 18.025 0.145 1.00 30.78 282 HIS A CA 1
ATOM 1763 C C . HIS A 1 258 ? 5.451 16.926 1.141 1.00 30.47 282 HIS A C 1
ATOM 1764 O O . HIS A 1 258 ? 6.009 17.022 2.254 1.00 30.56 282 HIS A O 1
ATOM 1771 N N . GLU A 1 259 ? 4.835 15.831 0.728 1.00 30.92 283 GLU A N 1
ATOM 1772 C CA . GLU A 1 259 ? 4.867 14.594 1.534 1.00 32.74 283 GLU A CA 1
ATOM 1773 C C . GLU A 1 259 ? 5.987 13.680 1.055 1.00 33.79 283 GLU A C 1
ATOM 1774 O O . GLU A 1 259 ? 5.954 13.240 -0.115 1.00 34.62 283 GLU A O 1
ATOM 1780 N N . MET A 1 260 ? 6.941 13.342 1.906 1.00 32.36 284 MET A N 1
ATOM 1781 C CA . MET A 1 260 ? 8.088 12.579 1.452 1.00 34.88 284 MET A CA 1
ATOM 1782 C C . MET A 1 260 ? 8.097 11.302 2.279 1.00 35.17 284 MET A C 1
ATOM 1783 O O . MET A 1 260 ? 7.581 11.289 3.394 1.00 36.10 284 MET A O 1
ATOM 1788 N N . LEU A 1 261 ? 8.586 10.213 1.701 1.00 33.71 285 LEU A N 1
ATOM 1789 C CA . LEU A 1 261 ? 8.942 9.031 2.445 1.00 34.69 285 LEU A CA 1
ATOM 1790 C C . LEU A 1 261 ? 10.402 8.832 2.215 1.00 34.52 285 LEU A C 1
ATOM 1791 O O . LEU A 1 261 ? 10.890 8.908 1.043 1.00 33.47 285 LEU A O 1
ATOM 1796 N N . ILE A 1 262 ? 11.122 8.602 3.301 1.00 32.63 286 ILE A N 1
ATOM 1797 C CA . ILE A 1 262 ? 12.522 8.244 3.206 1.00 33.67 286 ILE A CA 1
ATOM 1798 C C . ILE A 1 262 ? 12.697 6.852 3.809 1.00 34.08 286 ILE A C 1
ATOM 1799 O O . ILE A 1 262 ? 12.496 6.659 4.994 1.00 33.30 286 ILE A O 1
ATOM 1804 N N . ASP A 1 263 ? 13.086 5.880 2.978 1.00 33.42 287 ASP A N 1
ATOM 1805 C CA . ASP A 1 263 ? 13.030 4.463 3.358 1.00 34.40 287 ASP A CA 1
ATOM 1806 C C . ASP A 1 263 ? 11.793 4.141 4.221 1.00 34.77 287 ASP A C 1
ATOM 1807 O O . ASP A 1 263 ? 11.911 3.606 5.322 1.00 35.48 287 ASP A O 1
ATOM 1812 N N . GLN A 1 264 ? 10.627 4.509 3.691 1.00 35.06 288 GLN A N 1
ATOM 1813 C CA . GLN A 1 264 ? 9.292 4.204 4.256 1.00 37.13 288 GLN A CA 1
ATOM 1814 C C . GLN A 1 264 ? 8.890 5.073 5.434 1.00 36.62 288 GLN A C 1
ATOM 1815 O O . GLN A 1 264 ? 7.791 4.872 5.949 1.00 38.46 288 GLN A O 1
ATOM 1821 N N . VAL A 1 265 ? 9.733 6.006 5.866 1.00 33.30 289 VAL A N 1
ATOM 1822 C CA . VAL A 1 265 ? 9.387 6.912 6.989 1.00 31.61 289 VAL A CA 1
ATOM 1823 C C . VAL A 1 265 ? 8.777 8.204 6.410 1.00 31.77 289 VAL A C 1
ATOM 1824 O O . VAL A 1 265 ? 9.416 8.827 5.591 1.00 30.34 289 VAL A O 1
ATOM 1828 N N . PRO A 1 266 ? 7.538 8.584 6.802 1.00 31.71 290 PRO A N 1
ATOM 1829 C CA . PRO A 1 266 ? 6.882 9.740 6.236 1.00 32.22 290 PRO A CA 1
ATOM 1830 C C . PRO A 1 266 ? 7.439 11.009 6.910 1.00 32.03 290 PRO A C 1
ATOM 1831 O O . PRO A 1 266 ? 7.654 11.004 8.125 1.00 31.70 290 PRO A O 1
ATOM 1835 N N . VAL A 1 267 ? 7.714 12.046 6.121 1.00 31.10 291 VAL A N 1
ATOM 1836 C CA . VAL A 1 267 ? 8.269 13.317 6.637 1.00 29.70 291 VAL A CA 1
ATOM 1837 C C . VAL A 1 267 ? 7.486 14.391 5.844 1.00 28.89 291 VAL A C 1
ATOM 1838 O O . VAL A 1 267 ? 7.172 14.177 4.663 1.00 30.74 291 VAL A O 1
ATOM 1842 N N . THR A 1 268 ? 7.127 15.500 6.464 1.00 26.33 292 THR A N 1
ATOM 1843 C CA . THR A 1 268 ? 6.496 16.604 5.739 1.00 25.98 292 THR A CA 1
ATOM 1844 C C . THR A 1 268 ? 7.537 17.704 5.468 1.00 25.60 292 THR A C 1
ATOM 1845 O O . THR A 1 268 ? 8.251 18.119 6.420 1.00 25.31 292 THR A O 1
ATOM 1849 N N . ILE A 1 269 ? 7.581 18.200 4.232 1.00 25.78 293 ILE A N 1
ATOM 1850 C CA . ILE A 1 269 ? 8.434 19.360 3.891 1.00 25.31 293 ILE A CA 1
ATOM 1851 C C . ILE A 1 269 ? 7.563 20.578 3.687 1.00 26.25 293 ILE A C 1
ATOM 1852 O O . ILE A 1 269 ? 6.663 20.571 2.835 1.00 27.14 293 ILE A O 1
ATOM 1857 N N . LEU A 1 270 ? 7.834 21.615 4.460 1.00 24.51 294 LEU A N 1
ATOM 1858 C CA . LEU A 1 270 ? 7.206 22.889 4.221 1.00 25.00 294 LEU A CA 1
ATOM 1859 C C . LEU A 1 270 ? 8.194 23.801 3.488 1.00 24.49 294 LEU A C 1
ATOM 1860 O O . LEU A 1 270 ? 9.248 24.114 4.028 1.00 23.50 294 LEU A O 1
ATOM 1865 N N . ASN A 1 271 ? 7.807 24.281 2.300 1.00 24.20 295 ASN A N 1
ATOM 1866 C CA . ASN A 1 271 ? 8.613 25.297 1.627 1.00 25.39 295 ASN A CA 1
ATOM 1867 C C . ASN A 1 271 ? 8.119 26.656 2.055 1.00 25.92 295 ASN A C 1
ATOM 1868 O O . ASN A 1 271 ? 7.037 27.075 1.657 1.00 27.34 295 ASN A O 1
ATOM 1873 N N . ILE A 1 272 ? 8.908 27.327 2.883 1.00 24.20 296 ILE A N 1
ATOM 1874 C CA . ILE A 1 272 ? 8.494 28.539 3.573 1.00 24.43 296 ILE A CA 1
ATOM 1875 C C . ILE A 1 272 ? 9.202 29.739 2.987 1.00 25.47 296 ILE A C 1
ATOM 1876 O O . ILE A 1 272 ? 10.456 29.836 2.981 1.00 24.66 296 ILE A O 1
ATOM 1881 N N . LEU A 1 273 ? 8.382 30.672 2.515 1.00 23.71 297 LEU A N 1
ATOM 1882 C CA . LEU A 1 273 ? 8.886 31.936 2.034 1.00 25.80 297 LEU A CA 1
ATOM 1883 C C . LEU A 1 273 ? 8.718 33.000 3.134 1.00 26.19 297 LEU A C 1
ATOM 1884 O O . LEU A 1 273 ? 7.600 33.573 3.336 1.00 26.90 297 LEU A O 1
ATOM 1889 N N . LEU A 1 274 ? 9.819 33.305 3.840 1.00 26.14 298 LEU A N 1
ATOM 1890 C CA . LEU A 1 274 ? 9.782 34.360 4.885 1.00 26.62 298 LEU A CA 1
ATOM 1891 C C . LEU A 1 274 ? 9.832 35.710 4.222 1.00 28.96 298 LEU A C 1
ATOM 1892 O O . LEU A 1 274 ? 10.575 35.897 3.254 1.00 29.66 298 LEU A O 1
ATOM 1897 N N . ASP A 1 275 ? 9.091 36.645 4.783 1.00 27.75 299 ASP A N 1
ATOM 1898 C CA . ASP A 1 275 ? 9.080 38.004 4.332 1.00 29.84 299 ASP A CA 1
ATOM 1899 C C . ASP A 1 275 ? 10.038 38.750 5.234 1.00 30.46 299 ASP A C 1
ATOM 1900 O O . ASP A 1 275 ? 10.196 38.370 6.404 1.00 31.14 299 ASP A O 1
ATOM 1905 N N . CYS A 1 276 ? 10.711 39.770 4.704 1.00 28.11 300 CYS A N 1
ATOM 1906 C CA . CYS A 1 276 ? 11.521 40.661 5.536 1.00 29.22 300 CYS A CA 1
ATOM 1907 C C . CYS A 1 276 ? 11.075 42.096 5.346 1.00 29.72 300 CYS A C 1
ATOM 1908 O O . CYS A 1 276 ? 10.916 42.530 4.192 1.00 31.45 300 CYS A O 1
ATOM 1911 N N . ASP A 1 277 ? 10.932 42.837 6.448 1.00 29.58 301 ASP A N 1
ATOM 1912 C CA . ASP A 1 277 ? 10.587 44.247 6.376 1.00 29.26 301 ASP A CA 1
ATOM 1913 C C . ASP A 1 277 ? 11.871 44.933 6.560 1.00 28.86 301 ASP A C 1
ATOM 1914 O O . ASP A 1 277 ? 12.363 45.016 7.674 1.00 29.27 301 ASP A O 1
ATOM 1919 N N . VAL A 1 278 ? 12.443 45.482 5.481 1.00 28.09 302 VAL A N 1
ATOM 1920 C CA . VAL A 1 278 ? 13.752 46.080 5.579 1.00 27.36 302 VAL A CA 1
ATOM 1921 C C . VAL A 1 278 ? 13.763 47.391 6.322 1.00 27.91 302 VAL A C 1
ATOM 1922 O O . VAL A 1 278 ? 14.815 47.886 6.650 1.00 27.83 302 VAL A O 1
ATOM 1926 N N . ASN A 1 279 ? 12.586 47.932 6.622 1.00 27.93 303 ASN A N 1
ATOM 1927 C CA . ASN A 1 279 ? 12.484 49.158 7.415 1.00 30.14 303 ASN A CA 1
ATOM 1928 C C . ASN A 1 279 ? 12.681 48.815 8.902 1.00 30.86 303 ASN A C 1
ATOM 1929 O O . ASN A 1 279 ? 12.917 49.729 9.720 1.00 31.37 303 ASN A O 1
ATOM 1934 N N . LYS A 1 280 ? 12.587 47.520 9.221 1.00 29.38 304 LYS A N 1
ATOM 1935 C CA . LYS A 1 280 ? 12.769 47.031 10.620 1.00 29.63 304 LYS A CA 1
ATOM 1936 C C . LYS A 1 280 ? 14.025 46.180 10.795 1.00 29.78 304 LYS A C 1
ATOM 1937 O O . LYS A 1 280 ? 14.809 46.397 11.703 1.00 29.76 304 LYS A O 1
ATOM 1943 N N . THR A 1 281 ? 14.220 45.184 9.923 1.00 26.99 305 THR A N 1
ATOM 1944 C CA . THR A 1 281 ? 15.349 44.288 10.077 1.00 27.38 305 THR A CA 1
ATOM 1945 C C . THR A 1 281 ? 16.148 44.156 8.761 1.00 27.53 305 THR A C 1
ATOM 1946 O O . THR A 1 281 ? 16.166 43.086 8.130 1.00 27.88 305 THR A O 1
ATOM 1950 N N . PRO A 1 282 ? 16.846 45.242 8.364 1.00 28.20 306 PRO A N 1
ATOM 1951 C CA . PRO A 1 282 ? 17.505 45.150 7.054 1.00 27.51 306 PRO A CA 1
ATOM 1952 C C . PRO A 1 282 ? 18.670 44.193 6.994 1.00 28.34 306 PRO A C 1
ATOM 1953 O O . PRO A 1 282 ? 19.111 43.868 5.898 1.00 27.11 306 PRO A O 1
ATOM 1957 N N . TRP A 1 283 ? 19.166 43.739 8.160 1.00 26.38 307 TRP A N 1
ATOM 1958 C CA . TRP A 1 283 ? 20.202 42.705 8.220 1.00 25.91 307 TRP A CA 1
ATOM 1959 C C . TRP A 1 283 ? 19.682 41.330 7.817 1.00 24.89 307 TRP A C 1
ATOM 1960 O O . TRP A 1 283 ? 20.450 40.371 7.873 1.00 25.56 307 TRP A O 1
ATOM 1971 N N . CYS A 1 284 ? 18.445 41.230 7.322 1.00 24.76 308 CYS A N 1
ATOM 1972 C CA . CYS A 1 284 ? 18.026 39.996 6.620 1.00 24.99 308 CYS A CA 1
ATOM 1973 C C . CYS A 1 284 ? 18.838 39.732 5.369 1.00 24.59 308 CYS A C 1
ATOM 1974 O O . CYS A 1 284 ? 18.835 38.617 4.859 1.00 24.67 308 CYS A O 1
ATOM 1977 N N . ASP A 1 285 ? 19.537 40.766 4.890 1.00 26.04 309 ASP A N 1
ATOM 1978 C CA . ASP A 1 285 ? 20.313 40.586 3.670 1.00 26.92 309 ASP A CA 1
ATOM 1979 C C . ASP A 1 285 ? 21.453 41.586 3.671 1.00 27.63 309 ASP A C 1
ATOM 1980 O O . ASP A 1 285 ? 21.201 42.797 3.577 1.00 28.33 309 ASP A O 1
ATOM 1985 N N . CYS A 1 286 ? 22.704 41.094 3.820 1.00 29.03 310 CYS A N 1
ATOM 1986 C CA . CYS A 1 286 ? 23.847 41.993 3.926 1.00 31.45 310 CYS A CA 1
ATOM 1987 C C . CYS A 1 286 ? 24.512 42.179 2.564 1.00 31.63 310 CYS A C 1
ATOM 1988 O O . CYS A 1 286 ? 25.575 42.773 2.506 1.00 32.17 310 CYS A O 1
ATOM 1991 N N . SER A 1 287 ? 23.920 41.620 1.504 1.00 32.23 311 SER A N 1
ATOM 1992 C CA . SER A 1 287 ? 24.538 41.671 0.161 1.00 33.75 311 SER A CA 1
ATOM 1993 C C . SER A 1 287 ? 24.596 43.108 -0.408 1.00 35.48 311 SER A C 1
ATOM 1994 O O . SER A 1 287 ? 23.906 44.025 0.066 1.00 33.78 311 SER A O 1
#

GO terms:
  GO:0000139 Golgi membrane (C, IDA)
  GO:0120532 glycosaminoglycan-protein linkage region biosynthetic process (P, IDA)
  GO:0006491 N-glycan processing (P, IDA)
  GO:0046525 xylosylprotein 4-beta-galactosyltransferase activity (F, IDA)
  GO:0015012 heparan sulfate proteoglycan biosynthetic process (P, IMP)
  GO:0050650 chondroitin sulfate proteoglycan biosynthetic process (P, IMP)
  GO:0046525 xylosylprotein 4-beta-galactosyltransferase activity (F, EXP)

Foldseek 3Di:
DDQFAEEEEQEQDEPCVVLQLVQQVQVVVLCVVVPHHYAYEYQYEPAPFFRFLQLSVLVSLVPDDVSHFKYKSAYSQKGFPDSLLDLGDDDPQWKEQSCALFAAQPHNDHQQRDHIIMGGSVRCVLLLGWFRQDGFDDQRRVLVSVSCVVSVHHYHYRPPDPDGNPGGIGRPDDCVVPPGGPDDDDPSVVVSPDRDPDDHSVDFAKDFPDWDWDANVNRTHIYTHIHGDDDCVRRVNSHPD

Secondary structure (DSSP, 8-state):
-----EEEEEEEESS-HHHHHHHHHHHHHHHHHTT-EEEEEEEEE-SSSPP-HHHHHHHHHHHS-TT--EEEEE-TTEEE--TTS--PPP-TT--EESS-TTT-SS---TT---SEEEEEHHHHHHTTS--S---SSSSHHHHHHHHHHHTT---B--SS----TTTSEEE---TTTS-------TTHHHHHTS--SS-SGGG--EEEEEEEEEEETTEEEEEEEEEE---TTT-GGG---

B-factor: mean 31.89, std 8.02, range [19.95, 68.14]

InterPro domains:
  IPR003859 Beta-1,4-galactosyltransferase [PR02050] (111-130)
  IPR003859 Beta-1,4-galact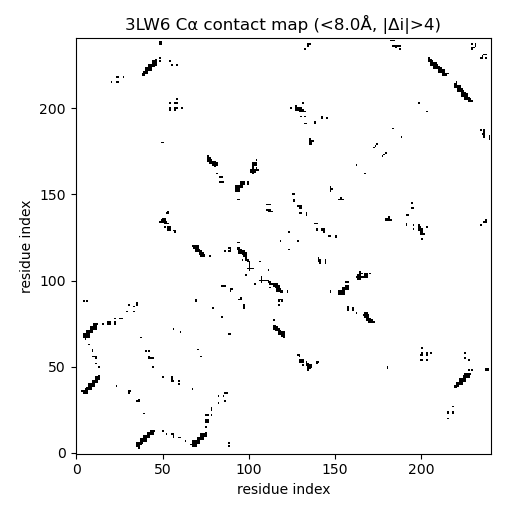osyltransferase [PR02050] (140-159)
  IPR003859 Beta-1,4-galactosyltransferase [PR02050] (177-198)
  IPR003859 Beta-1,4-galactosyltransferase [PR02050] (199-217)
  IPR003859 Beta-1,4-galactosyltransferase [PTHR19300] (71-309)
  IPR027791 Galactosyltransferase, C-terminal [PF02709] (165-241)
  IPR027995 Galactosyltransferase, N-terminal [PF13733] (71-158)
  IPR029044 Nucleotide-diphospho-sugar transferases [G3DSA:3.90.550.10] (71-311)
  IPR029044 Nucleotide-diphospho-sugar transferases [SSF53448] (70-300)

Solvent-accessible surface area: 12048 Å² total; per-residue (Å²): 135,109,118,96,88,80,0,0,0,0,0,10,20,54,101,61,118,107,13,3,76,71,0,0,68,54,0,10,49,3,0,143,153,50,57,22,39,43,36,3,8,1,0,29,4,46,8,232,54,24,58,0,31,0,3,0,0,0,0,0,4,84,80,3,58,117,89,38,33,4,0,0,1,0,38,10,24,1,17,1,100,17,74,104,0,84,0,94,56,2,55,83,86,0,0,14,0,0,0,2,14,166,12,6,48,94,47,99,102,117,73,6,2,2,4,0,1,0,0,51,19,83,13,0,106,120,12,41,0,1,0,21,17,8,10,8,125,10,38,14,19,44,10,0,32,61,8,0,134,88,42,67,20,81,24,35,61,27,141,128,30,184,44,27,46,148,75,0,8,26,44,113,44,92,160,148,104,44,146,58,52,73,104,80,28,137,79,6,109,97,74,5,161,97,68,11,144,179,34,0,17,115,63,18,107,61,137,49,99,118,67,76,169,63,114,19,125,145,32,77,2,18,14,0,29,0,62,4,74,17,41,90,140,135,21,30,6,0,62,27,155

Radius of gyration: 17.03 Å; Cα contacts (8 Å, |Δi|>4): 472; chains: 1; bounding box: 43×46×37 Å

Nearest PDB structures (foldseek):
  4m4k-assembly1_A  TM=1.003E+00  e=7.843E-53  Drosophila melanogaster
  4lw6-assembly1_A  TM=1.004E+00  e=2.615E-52  Drosophila melanogaster
  4irq-assembly3_C  TM=9.866E-01  e=1.337E-38  Homo sapiens
  4irp-assembly3_B  TM=9.801E-01  e=5.753E-35  Homo sapiens
  1yro-assembly2_D  TM=8.223E-01  e=5.211E-18  Bos taurus

CATH classification: 3.90.550.10